Protein AF-A0A246G713-F1 (afdb_monomer_lite)

Sequence (349 aa):
MYMIQHINKIRLIVIIIFSFFLVSCKNNEEIKKEEKNESVNSIHNNETVENKNIIPKGDKYVLDFVYFQSGGETDLAEVNEEEVVQKFKKLNVFMSKDTITIDNVKSFYKIDNMDSKIFFGRKYNYDYNINIYKNVFYVDLTKTCNFVNLDVNNNDLSPFRDYFLEGGDAIYEKKCLYLNYKRYIICFKKQNLTKKSNEKYSELPFDFEKLDRLCQRDSRSKYEELCNEEYPVFSFENNETLKKIFQKKIKNKNLLNYYKIKLSNNLVIYIIICEHEEESYGDQFIASIKDDKIVNLLDDTQDDYFHSKNFMINKDLTINIYENNGIHPKEKIVSVYKINPDGNFSKIK

pLDDT: mean 74.89, std 19.78, range [24.91, 96.06]

Structure (mmCIF, N/CA/C/O backbone):
data_AF-A0A246G713-F1
#
_entry.id   AF-A0A246G713-F1
#
loop_
_atom_site.group_PDB
_atom_site.id
_atom_site.type_symbol
_atom_site.label_atom_id
_atom_site.label_alt_id
_atom_site.label_comp_id
_atom_site.label_asym_id
_atom_site.label_entity_id
_atom_site.label_seq_id
_atom_site.pdbx_PDB_ins_code
_atom_site.Cartn_x
_atom_site.Cartn_y
_atom_site.Cartn_z
_atom_site.occupancy
_atom_site.B_iso_or_equiv
_atom_site.auth_seq_id
_atom_site.auth_comp_id
_atom_site.auth_asym_id
_atom_site.auth_atom_id
_atom_site.pdbx_PDB_model_num
ATOM 1 N N . MET A 1 1 ? 51.891 -25.309 -64.099 1.00 53.03 1 MET A N 1
ATOM 2 C CA . MET A 1 1 ? 50.981 -24.192 -64.455 1.00 53.03 1 MET A CA 1
ATOM 3 C C . MET A 1 1 ? 49.633 -24.208 -63.707 1.00 53.03 1 MET A C 1
ATOM 5 O O . MET A 1 1 ? 48.769 -23.418 -64.048 1.00 53.03 1 MET A O 1
ATOM 9 N N . TYR A 1 2 ? 49.450 -25.037 -62.663 1.00 45.19 2 TYR A N 1
ATOM 10 C CA . TYR A 1 2 ? 48.210 -25.096 -61.860 1.00 45.19 2 TYR A CA 1
ATOM 11 C C . TYR A 1 2 ? 48.279 -24.262 -60.559 1.00 45.19 2 TYR A C 1
ATOM 13 O O . TYR A 1 2 ? 47.274 -23.729 -60.101 1.00 45.19 2 TYR A O 1
ATOM 21 N N . MET A 1 3 ? 49.477 -24.062 -59.993 1.00 45.38 3 MET A N 1
ATOM 22 C CA . MET A 1 3 ? 49.669 -23.292 -58.749 1.00 45.38 3 MET A CA 1
ATOM 23 C C . MET A 1 3 ? 49.507 -21.771 -58.922 1.00 45.38 3 MET A C 1
ATOM 25 O O . MET A 1 3 ? 48.986 -21.099 -58.037 1.00 45.38 3 MET A O 1
ATOM 29 N N . ILE A 1 4 ? 49.896 -21.221 -60.078 1.00 50.38 4 ILE A N 1
ATOM 30 C CA . ILE A 1 4 ? 49.824 -19.771 -60.352 1.00 50.38 4 ILE A CA 1
ATOM 31 C C . ILE A 1 4 ? 48.361 -19.303 -60.486 1.00 50.38 4 ILE A C 1
ATOM 33 O O . ILE A 1 4 ? 48.019 -18.196 -60.073 1.00 50.38 4 ILE A O 1
ATOM 37 N N . GLN A 1 5 ? 47.465 -20.165 -60.979 1.00 50.94 5 GLN A N 1
ATOM 38 C CA . GLN A 1 5 ? 46.041 -19.840 -61.112 1.00 50.94 5 GLN A CA 1
ATOM 39 C C . GLN A 1 5 ? 45.311 -19.778 -59.758 1.00 50.94 5 GLN A C 1
ATOM 41 O O . GLN A 1 5 ? 44.387 -18.979 -59.605 1.00 50.94 5 GLN A O 1
ATOM 46 N N . HIS A 1 6 ? 45.741 -20.553 -58.756 1.00 54.28 6 HIS A N 1
ATOM 47 C CA . HIS A 1 6 ? 45.142 -20.518 -57.416 1.00 54.28 6 HIS A CA 1
ATOM 48 C C . HIS A 1 6 ? 45.546 -19.276 -56.611 1.00 54.28 6 HIS A C 1
ATOM 50 O O . HIS A 1 6 ? 44.700 -18.689 -55.938 1.00 54.28 6 HIS A O 1
ATOM 56 N N . ILE A 1 7 ? 46.792 -18.811 -56.744 1.00 57.56 7 ILE A N 1
ATOM 57 C CA . ILE A 1 7 ? 47.274 -17.594 -56.067 1.00 57.56 7 ILE A CA 1
ATOM 58 C C . ILE A 1 7 ? 46.538 -16.348 -56.589 1.00 57.56 7 ILE A C 1
ATOM 60 O O . ILE A 1 7 ? 46.156 -15.476 -55.805 1.00 57.56 7 ILE A O 1
ATOM 64 N N . ASN A 1 8 ? 46.255 -16.292 -57.894 1.00 55.25 8 ASN A N 1
ATOM 65 C CA . ASN A 1 8 ? 45.505 -15.183 -58.487 1.00 55.25 8 ASN A CA 1
ATOM 66 C C . ASN A 1 8 ? 44.023 -15.182 -58.075 1.00 55.25 8 ASN A C 1
ATOM 68 O O . ASN A 1 8 ? 43.462 -14.111 -57.855 1.00 55.25 8 ASN A O 1
ATOM 72 N N . LYS A 1 9 ? 43.401 -16.357 -57.889 1.00 58.22 9 LYS A N 1
ATOM 73 C CA . LYS A 1 9 ? 42.023 -16.458 -57.371 1.00 58.22 9 LYS A CA 1
ATOM 74 C C . LYS A 1 9 ? 41.913 -16.017 -55.909 1.00 58.22 9 LYS A C 1
ATOM 76 O O . LYS A 1 9 ? 40.967 -15.317 -55.564 1.00 58.22 9 LYS A O 1
ATOM 81 N N . ILE A 1 10 ? 42.892 -16.362 -55.070 1.00 65.44 10 ILE A N 1
ATOM 82 C CA . ILE A 1 10 ? 42.917 -15.947 -53.657 1.00 65.44 10 ILE A CA 1
ATOM 83 C C . ILE A 1 10 ? 43.117 -14.430 -53.541 1.00 65.44 10 ILE A C 1
ATOM 85 O O . ILE A 1 10 ? 42.402 -13.780 -52.783 1.00 65.44 10 ILE A O 1
ATOM 89 N N . ARG A 1 11 ? 44.006 -13.832 -54.350 1.00 61.88 11 ARG A N 1
ATOM 90 C CA . ARG A 1 11 ? 44.170 -12.367 -54.400 1.00 61.88 11 ARG A CA 1
ATOM 91 C C . ARG A 1 11 ? 42.894 -11.643 -54.836 1.00 61.88 11 ARG A C 1
ATOM 93 O O . ARG A 1 11 ? 42.570 -10.611 -54.260 1.00 61.88 11 ARG A O 1
ATOM 100 N N . LEU A 1 12 ? 42.150 -12.195 -55.798 1.00 65.06 12 LEU A N 1
ATOM 101 C CA . LEU A 1 12 ? 40.889 -11.608 -56.258 1.00 65.06 12 LEU A CA 1
ATOM 102 C C . LEU A 1 12 ? 39.808 -11.628 -55.161 1.00 65.06 12 LEU A C 1
ATOM 104 O O . LEU A 1 12 ? 39.115 -10.636 -54.965 1.00 65.06 12 LEU A O 1
ATOM 108 N N . ILE A 1 13 ? 39.704 -12.728 -54.406 1.00 72.00 13 ILE A N 1
ATOM 109 C CA . ILE A 1 13 ? 38.744 -12.865 -53.297 1.00 72.00 13 ILE A CA 1
ATOM 110 C C . ILE A 1 13 ? 39.076 -11.893 -52.157 1.00 72.00 13 ILE A C 1
ATOM 112 O O . ILE A 1 13 ? 38.176 -11.248 -51.624 1.00 72.00 13 ILE A O 1
ATOM 116 N N . VAL A 1 14 ? 40.361 -11.725 -51.825 1.00 69.38 14 VAL A N 1
ATOM 117 C CA . VAL A 1 14 ? 40.803 -10.762 -50.801 1.00 69.38 14 VAL A CA 1
ATOM 118 C C . VAL A 1 14 ? 40.455 -9.326 -51.208 1.00 69.38 14 VAL A C 1
ATOM 120 O O . VAL A 1 14 ? 39.962 -8.572 -50.376 1.00 69.38 14 VAL A O 1
ATOM 123 N N . ILE A 1 15 ? 40.627 -8.956 -52.484 1.00 70.19 15 ILE A N 1
ATOM 124 C CA . ILE A 1 15 ? 40.263 -7.620 -52.992 1.00 70.19 15 ILE A CA 1
ATOM 125 C C . ILE A 1 15 ? 38.746 -7.387 -52.927 1.00 70.19 15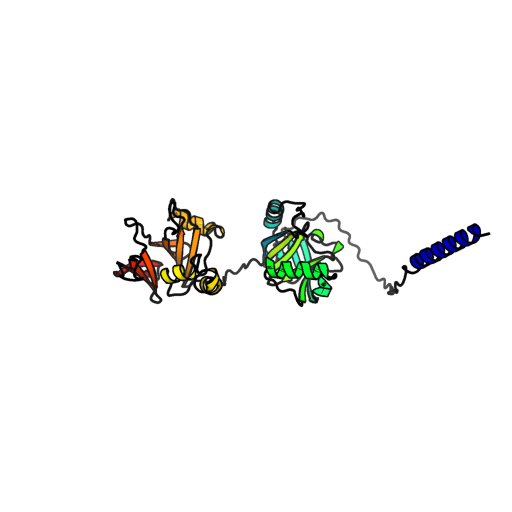 ILE A C 1
ATOM 127 O O . ILE A 1 15 ? 38.321 -6.300 -52.535 1.00 70.19 15 ILE A O 1
ATOM 131 N N . ILE A 1 16 ? 37.927 -8.394 -53.255 1.00 67.69 16 ILE A N 1
ATOM 132 C CA . ILE A 1 16 ? 36.457 -8.298 -53.192 1.00 67.69 16 ILE A CA 1
ATOM 133 C C . ILE A 1 16 ? 35.981 -8.132 -51.740 1.00 67.69 16 ILE A C 1
ATOM 135 O O . ILE A 1 16 ? 35.149 -7.276 -51.456 1.00 67.69 16 ILE A O 1
ATOM 139 N N . ILE A 1 17 ? 36.550 -8.885 -50.794 1.00 67.31 17 ILE A N 1
ATOM 140 C CA . ILE A 1 17 ? 36.202 -8.758 -49.369 1.00 67.31 17 ILE A CA 1
ATOM 141 C C . ILE A 1 17 ? 36.631 -7.385 -48.824 1.00 67.31 17 ILE A C 1
ATOM 143 O O . ILE A 1 17 ? 35.869 -6.748 -48.098 1.00 67.31 17 ILE A O 1
ATOM 147 N N . PHE A 1 18 ? 37.804 -6.878 -49.222 1.00 62.06 18 PHE A N 1
ATOM 148 C CA . PHE A 1 18 ? 38.285 -5.560 -48.790 1.00 62.06 18 PHE A CA 1
ATOM 149 C C . PHE A 1 18 ? 37.462 -4.400 -49.373 1.00 62.06 18 PHE A C 1
ATOM 151 O O . PHE A 1 18 ? 37.301 -3.369 -48.723 1.00 62.06 18 PHE A O 1
ATOM 158 N N . SER A 1 19 ? 36.890 -4.568 -50.570 1.00 59.06 19 SER A N 1
ATOM 159 C CA . SER A 1 19 ? 36.014 -3.558 -51.179 1.00 59.06 19 SER A CA 1
ATOM 160 C C . SER A 1 19 ? 34.618 -3.520 -50.546 1.00 59.06 19 SER A C 1
ATOM 162 O O . SER A 1 19 ? 34.049 -2.437 -50.448 1.00 59.06 19 SER A O 1
ATOM 164 N N . PHE A 1 20 ? 34.111 -4.628 -49.988 1.00 53.69 20 PHE A N 1
ATOM 165 C CA . PHE A 1 20 ? 32.890 -4.606 -49.165 1.00 53.69 20 PHE A CA 1
ATOM 166 C C . PHE A 1 20 ? 33.077 -3.889 -47.817 1.00 53.69 20 PHE A C 1
ATOM 168 O O . PHE A 1 20 ? 32.140 -3.258 -47.331 1.00 53.69 20 PHE A O 1
ATOM 175 N N . PHE A 1 21 ? 34.287 -3.897 -47.244 1.00 50.69 21 PHE A N 1
ATOM 176 C CA . PHE A 1 21 ? 34.591 -3.145 -46.017 1.00 50.69 21 PHE A CA 1
ATOM 177 C C . PHE A 1 21 ? 34.715 -1.625 -46.232 1.00 50.69 21 PHE A C 1
ATOM 179 O O . PHE A 1 21 ? 34.544 -0.863 -45.283 1.00 50.69 21 PHE A O 1
ATOM 186 N N . LEU A 1 22 ? 34.951 -1.166 -47.466 1.00 47.72 22 LEU A N 1
ATOM 187 C CA . LEU A 1 22 ? 35.072 0.262 -47.797 1.00 47.72 22 LEU A CA 1
ATOM 188 C C . LEU A 1 22 ? 33.751 0.923 -48.232 1.00 47.72 22 LEU A C 1
ATOM 190 O O . LEU A 1 22 ? 33.710 2.141 -48.381 1.00 47.72 22 LEU A O 1
ATOM 194 N N . VAL A 1 23 ? 32.664 0.1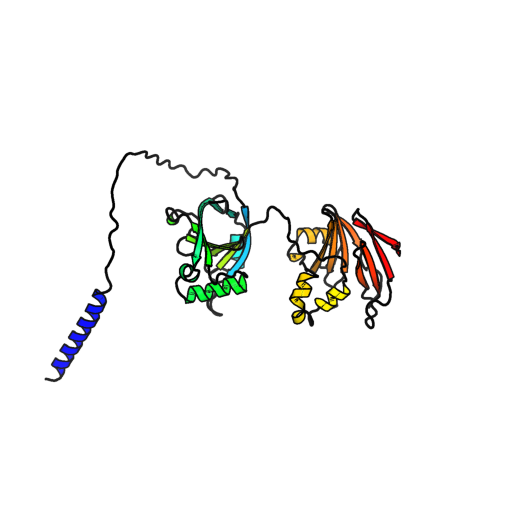59 -48.388 1.00 45.34 23 VAL A N 1
ATOM 195 C CA . VAL A 1 23 ? 31.331 0.694 -48.743 1.00 45.34 23 VAL A CA 1
ATOM 196 C C . VAL A 1 23 ? 30.476 1.027 -47.506 1.00 45.34 23 VAL A C 1
ATOM 198 O O . VAL A 1 23 ? 29.428 1.650 -47.626 1.00 45.34 23 VAL A O 1
ATOM 201 N N . SER A 1 24 ? 30.938 0.723 -46.288 1.00 44.25 24 SER A N 1
ATOM 202 C CA . SER A 1 24 ? 30.183 0.996 -45.052 1.00 44.25 24 SER A CA 1
ATOM 203 C C . SER A 1 24 ? 30.633 2.258 -44.299 1.00 44.25 24 SER A C 1
ATOM 205 O O . SER A 1 24 ? 30.671 2.253 -43.071 1.00 44.25 24 SER A O 1
ATOM 207 N N . CYS A 1 25 ? 30.956 3.343 -45.012 1.00 39.03 25 CYS A N 1
ATOM 208 C CA . CYS A 1 25 ? 31.213 4.663 -44.420 1.00 39.03 25 CYS A CA 1
ATOM 209 C C . CYS A 1 25 ? 30.809 5.806 -45.372 1.00 39.03 25 CYS A C 1
ATOM 211 O O . CYS A 1 25 ? 31.606 6.197 -46.221 1.00 39.03 25 CYS A O 1
ATOM 213 N N . LYS A 1 26 ? 29.603 6.356 -45.150 1.00 31.44 26 LYS A N 1
ATOM 214 C CA . LYS A 1 26 ? 29.129 7.754 -45.337 1.00 31.44 26 LYS A CA 1
ATOM 215 C C . LYS A 1 26 ? 27.786 7.851 -46.070 1.00 31.44 26 LYS A C 1
ATOM 217 O O . LYS A 1 26 ? 27.704 7.620 -47.267 1.00 31.44 26 LYS A O 1
ATOM 222 N N . ASN A 1 27 ? 26.785 8.343 -45.342 1.00 29.88 27 ASN A N 1
ATOM 223 C CA . ASN A 1 27 ? 26.169 9.628 -45.674 1.00 29.88 27 ASN A CA 1
ATOM 224 C C . ASN A 1 27 ? 25.699 10.315 -44.381 1.00 29.88 27 ASN A C 1
ATOM 226 O O . ASN A 1 27 ? 24.662 9.982 -43.820 1.00 29.88 27 ASN A O 1
ATOM 230 N N . ASN A 1 28 ? 26.533 11.248 -43.909 1.00 31.28 28 ASN A N 1
ATOM 231 C CA . ASN A 1 28 ? 26.112 12.395 -43.112 1.00 31.28 28 ASN A CA 1
ATOM 232 C C . ASN A 1 28 ? 25.629 13.440 -44.119 1.00 31.28 28 ASN A C 1
ATOM 234 O O . ASN A 1 28 ? 26.432 13.864 -44.951 1.00 31.28 28 ASN A O 1
ATOM 238 N N . GLU A 1 29 ? 24.372 13.861 -44.030 1.00 32.06 29 GLU A N 1
ATOM 239 C CA . GLU A 1 29 ? 23.947 15.129 -44.620 1.00 32.06 29 GLU A CA 1
ATOM 240 C C . GLU A 1 29 ? 24.019 16.240 -43.573 1.00 32.06 29 GLU A C 1
ATOM 242 O O . GLU A 1 29 ? 23.651 16.086 -42.408 1.00 32.06 29 GLU A O 1
ATOM 247 N N . GLU A 1 30 ? 24.589 17.344 -44.036 1.00 29.53 30 GLU A N 1
ATOM 248 C CA . GLU A 1 30 ? 24.917 18.571 -43.335 1.00 29.53 30 GLU A CA 1
ATOM 249 C C . GLU A 1 30 ? 23.652 19.353 -42.954 1.00 29.53 30 GLU A C 1
ATOM 251 O O . GLU A 1 30 ? 22.837 19.690 -43.813 1.00 29.53 30 GLU A O 1
ATOM 256 N N . ILE A 1 31 ? 23.531 19.750 -41.684 1.00 32.69 31 ILE A N 1
ATOM 257 C CA . ILE A 1 31 ? 22.657 20.862 -41.294 1.00 32.69 31 ILE A CA 1
ATOM 258 C C . ILE A 1 31 ? 23.538 22.086 -41.058 1.00 32.69 31 ILE A C 1
ATOM 260 O O . ILE A 1 31 ? 24.438 22.099 -40.216 1.00 32.69 31 ILE A O 1
ATOM 264 N N . LYS A 1 32 ? 23.271 23.103 -41.878 1.00 28.27 32 LYS A N 1
ATOM 265 C CA . LYS A 1 32 ? 23.926 24.408 -41.935 1.00 28.27 32 LYS A CA 1
ATOM 266 C C . LYS A 1 32 ? 23.960 25.089 -40.563 1.00 28.27 32 LYS A C 1
ATOM 268 O O . LYS A 1 32 ? 22.923 25.298 -39.940 1.00 28.27 32 LYS A O 1
ATOM 273 N N . LYS A 1 33 ? 25.159 25.513 -40.154 1.00 27.73 33 LYS A N 1
ATOM 274 C CA . LYS A 1 33 ? 25.360 26.583 -39.172 1.00 27.73 33 LYS A CA 1
ATOM 275 C C . LYS A 1 33 ? 25.094 27.921 -39.862 1.00 27.73 33 LYS A C 1
ATOM 277 O O . LYS A 1 33 ? 25.852 28.302 -40.748 1.00 27.73 33 LYS A O 1
ATOM 282 N N . GLU A 1 34 ? 24.058 28.632 -39.437 1.00 26.39 34 GLU A N 1
ATOM 283 C CA . GLU A 1 34 ? 24.026 30.090 -39.551 1.00 26.39 34 GLU A CA 1
ATOM 284 C C . GLU A 1 34 ? 24.465 30.676 -38.209 1.00 26.39 34 GLU A C 1
ATOM 286 O O . GLU A 1 34 ? 23.761 30.601 -37.202 1.00 26.39 34 GLU A O 1
ATOM 291 N N . GLU A 1 35 ? 25.675 31.231 -38.204 1.00 26.48 35 GLU A N 1
ATOM 292 C CA . GLU A 1 35 ? 26.124 32.178 -37.197 1.00 26.48 35 GLU A CA 1
ATOM 293 C C . GLU A 1 35 ? 25.308 33.469 -37.333 1.00 26.48 35 GLU A C 1
ATOM 295 O O . GLU A 1 35 ? 25.393 34.174 -38.338 1.00 26.48 35 GLU A O 1
ATOM 300 N N . LYS A 1 36 ? 24.575 33.830 -36.280 1.00 25.28 36 LYS A N 1
ATOM 301 C CA . LYS A 1 36 ? 24.356 35.235 -35.939 1.00 25.28 36 LYS A CA 1
ATOM 302 C C . LYS A 1 36 ? 24.928 35.488 -34.555 1.00 25.28 36 LYS A C 1
ATOM 304 O O . LYS A 1 36 ? 24.309 35.199 -33.537 1.00 25.28 36 LYS A O 1
ATOM 309 N N . ASN A 1 37 ? 26.144 36.023 -34.565 1.00 24.94 37 ASN A N 1
ATOM 310 C CA . ASN A 1 37 ? 26.686 36.805 -33.471 1.00 24.94 37 ASN A CA 1
ATOM 311 C C . ASN A 1 37 ? 25.774 38.010 -33.228 1.00 24.94 37 ASN A C 1
ATOM 313 O O . ASN A 1 37 ? 25.584 38.803 -34.144 1.00 24.94 37 ASN A O 1
ATOM 317 N N . GLU A 1 38 ? 25.306 38.184 -31.995 1.00 26.44 38 GLU A N 1
ATOM 318 C CA . GLU A 1 38 ? 25.300 39.503 -31.365 1.00 26.44 38 GLU A CA 1
ATOM 319 C C . GLU A 1 38 ? 25.308 39.385 -29.829 1.00 26.44 38 GLU A C 1
ATOM 321 O O . GLU A 1 38 ? 24.375 38.910 -29.189 1.00 26.44 38 GLU A O 1
ATOM 326 N N . SER A 1 39 ? 26.457 39.811 -29.296 1.00 24.91 39 SER A N 1
ATOM 327 C CA . SER A 1 39 ? 26.752 40.385 -27.978 1.00 24.91 39 SER A CA 1
ATOM 328 C C . SER A 1 39 ? 26.401 39.625 -26.689 1.00 24.91 39 SER A C 1
ATOM 330 O O . SER A 1 39 ? 25.306 39.719 -26.146 1.00 24.91 39 SER A O 1
ATOM 332 N N . VAL A 1 40 ? 27.446 38.994 -26.137 1.00 27.92 40 VAL A N 1
ATOM 333 C CA . VAL A 1 40 ? 28.053 39.298 -24.823 1.00 27.92 40 VAL A CA 1
ATOM 334 C C . VAL A 1 40 ? 27.087 39.721 -23.706 1.00 27.92 40 VAL A C 1
ATOM 336 O O . VAL A 1 40 ? 26.715 40.882 -23.589 1.00 27.92 40 VAL A O 1
ATOM 339 N N . ASN A 1 41 ? 26.864 38.802 -22.767 1.00 25.38 41 ASN A N 1
ATOM 340 C CA . ASN A 1 41 ? 27.167 39.086 -21.366 1.00 25.38 41 ASN A CA 1
ATOM 341 C C . ASN A 1 41 ? 27.665 37.812 -20.683 1.00 25.38 41 ASN A C 1
ATOM 343 O O . ASN A 1 41 ? 26.910 36.957 -20.226 1.00 25.38 41 ASN A O 1
ATOM 347 N N . SER A 1 42 ? 28.988 37.698 -20.656 1.00 34.50 42 SER A N 1
ATOM 348 C CA . SER A 1 42 ? 29.733 36.794 -19.799 1.00 34.50 42 SER A CA 1
ATOM 349 C C . SER A 1 42 ? 29.578 37.228 -18.343 1.00 34.50 42 SER A C 1
ATOM 351 O O . SER A 1 42 ? 30.113 38.266 -17.959 1.00 34.50 42 SER A O 1
ATOM 353 N N . ILE A 1 43 ? 28.931 36.411 -17.517 1.00 26.19 43 ILE A N 1
ATOM 354 C CA . ILE A 1 43 ? 29.248 36.357 -16.088 1.00 26.19 43 ILE A CA 1
ATOM 355 C C . ILE A 1 43 ? 29.422 34.888 -15.732 1.00 26.19 43 ILE A C 1
ATOM 357 O O . ILE A 1 43 ? 28.478 34.149 -15.465 1.00 26.19 43 ILE A O 1
ATOM 361 N N . HIS A 1 44 ? 30.680 34.472 -15.793 1.00 32.62 44 HIS A N 1
ATOM 362 C CA . HIS A 1 44 ? 31.171 33.280 -15.137 1.00 32.62 44 HIS A CA 1
ATOM 363 C C . HIS A 1 44 ? 31.350 33.651 -13.662 1.00 32.62 44 HIS A C 1
ATOM 365 O O . HIS A 1 44 ? 32.377 34.207 -13.285 1.00 32.62 44 HIS A O 1
ATOM 371 N N . ASN A 1 45 ? 30.336 33.388 -12.839 1.00 26.39 45 ASN A N 1
ATOM 372 C CA . ASN A 1 45 ? 30.536 33.336 -11.398 1.00 26.39 45 ASN A CA 1
ATOM 373 C C . ASN A 1 45 ? 30.698 31.871 -11.006 1.00 26.39 45 ASN A C 1
ATOM 375 O O . ASN A 1 45 ? 29.734 31.112 -10.925 1.00 26.39 45 ASN A O 1
ATOM 379 N N . ASN A 1 46 ? 31.957 31.504 -10.774 1.00 35.50 46 ASN A N 1
ATOM 380 C CA . ASN A 1 46 ? 32.325 30.431 -9.865 1.00 35.50 46 ASN A CA 1
ATOM 381 C C . ASN A 1 46 ? 31.782 30.785 -8.476 1.00 35.50 46 ASN A C 1
ATOM 383 O O . ASN A 1 46 ? 32.486 31.368 -7.656 1.00 35.50 46 ASN A O 1
ATOM 387 N N . GLU A 1 47 ? 30.526 30.449 -8.216 1.00 29.31 47 GLU A N 1
ATOM 388 C CA . GLU A 1 47 ? 30.026 30.318 -6.857 1.00 29.31 47 GLU A CA 1
ATOM 389 C C . GLU A 1 47 ? 30.015 28.828 -6.537 1.00 29.31 47 GLU A C 1
ATOM 391 O O . GLU A 1 47 ? 29.201 28.053 -7.040 1.00 29.31 47 GLU A O 1
ATOM 396 N N . THR A 1 48 ? 30.983 28.427 -5.709 1.00 33.47 48 THR A N 1
ATOM 397 C CA . THR A 1 48 ? 30.839 27.318 -4.764 1.00 33.47 48 THR A CA 1
ATOM 398 C C . THR A 1 48 ? 29.379 27.209 -4.364 1.00 33.47 48 THR A C 1
ATOM 400 O O . THR A 1 48 ? 28.844 28.164 -3.806 1.00 33.47 48 THR A O 1
ATOM 403 N N . VAL A 1 49 ? 28.756 26.077 -4.702 1.00 35.16 49 VAL A N 1
ATOM 404 C CA . VAL A 1 49 ? 27.346 25.780 -4.443 1.00 35.16 49 VAL A CA 1
ATOM 405 C C . VAL A 1 49 ? 27.067 26.037 -2.966 1.00 35.16 49 VAL A C 1
ATOM 407 O O . VAL A 1 49 ? 27.334 25.198 -2.106 1.00 35.16 49 VAL A O 1
ATOM 410 N N . GLU A 1 50 ? 26.561 27.229 -2.659 1.00 31.61 50 GLU A N 1
ATOM 411 C CA . GLU A 1 50 ? 25.952 27.498 -1.376 1.00 31.61 50 GLU A CA 1
ATOM 412 C C . GLU A 1 50 ? 24.786 26.525 -1.262 1.00 31.61 50 GLU A C 1
ATOM 414 O O . GLU A 1 50 ? 23.868 26.531 -2.089 1.00 31.61 50 GLU A O 1
ATOM 419 N N . ASN A 1 51 ? 24.831 25.697 -0.220 1.00 36.72 51 ASN A N 1
ATOM 420 C CA . ASN A 1 51 ? 23.701 24.933 0.289 1.00 36.72 51 ASN A CA 1
ATOM 421 C C . ASN A 1 51 ? 22.608 25.916 0.744 1.00 36.72 51 ASN A C 1
ATOM 423 O O . ASN A 1 51 ? 22.356 26.120 1.931 1.00 36.72 51 ASN A O 1
ATOM 427 N N . LYS A 1 52 ? 21.948 26.568 -0.212 1.00 35.91 52 LYS A N 1
ATOM 428 C CA . LYS A 1 52 ? 20.653 27.188 0.013 1.00 35.91 52 LYS A CA 1
ATOM 429 C C . LYS A 1 52 ? 19.719 26.029 0.315 1.00 35.91 52 LYS A C 1
ATOM 431 O O . LYS A 1 52 ? 19.611 25.103 -0.482 1.00 35.91 52 LYS A O 1
ATOM 436 N N . ASN A 1 53 ? 19.084 26.061 1.483 1.00 40.50 53 ASN A N 1
ATOM 437 C CA . ASN A 1 53 ? 18.013 25.141 1.851 1.00 40.50 53 ASN A CA 1
ATOM 438 C C . ASN A 1 53 ? 16.885 25.267 0.814 1.00 40.50 53 ASN A C 1
ATOM 440 O O . ASN A 1 53 ? 15.964 26.071 0.968 1.00 40.50 53 ASN A O 1
ATOM 444 N N . ILE A 1 54 ? 16.985 24.516 -0.282 1.00 55.28 54 ILE A N 1
ATOM 445 C CA . ILE A 1 54 ? 15.942 24.422 -1.292 1.00 55.28 54 ILE A CA 1
ATOM 446 C C . ILE A 1 54 ? 14.830 23.622 -0.631 1.00 55.28 54 ILE A C 1
ATOM 448 O O . ILE A 1 54 ? 14.934 22.410 -0.486 1.00 55.28 54 ILE A O 1
ATOM 452 N N . ILE A 1 55 ? 13.768 24.306 -0.206 1.00 58.56 55 ILE A N 1
ATOM 453 C CA . ILE A 1 55 ? 12.521 23.640 0.167 1.00 58.56 55 ILE A CA 1
ATOM 454 C C . ILE A 1 55 ? 12.027 22.934 -1.104 1.00 58.56 55 ILE A C 1
ATOM 456 O O . ILE A 1 55 ? 11.693 23.630 -2.073 1.00 58.56 55 ILE A O 1
ATOM 460 N N . PRO A 1 56 ? 11.998 21.589 -1.150 1.00 62.84 56 PRO A N 1
ATOM 461 C CA . PRO A 1 56 ? 11.603 20.876 -2.354 1.00 62.84 56 PRO A CA 1
ATOM 462 C C . PRO A 1 56 ? 10.156 21.234 -2.700 1.00 62.84 56 PRO A C 1
ATOM 464 O O . PRO A 1 56 ? 9.254 21.095 -1.872 1.00 62.84 56 PRO A O 1
ATOM 467 N N . LYS A 1 57 ? 9.928 21.735 -3.917 1.00 68.69 57 LYS A N 1
ATOM 468 C CA . LYS A 1 57 ? 8.582 21.998 -4.439 1.00 68.69 57 LYS A CA 1
ATOM 469 C C . LYS A 1 57 ? 8.137 20.815 -5.288 1.00 68.69 57 LYS A C 1
ATOM 471 O O . LYS A 1 57 ? 8.874 20.387 -6.171 1.00 68.69 57 LYS A O 1
ATOM 476 N N . GLY A 1 58 ? 6.912 20.351 -5.069 1.00 82.88 58 GLY A N 1
ATOM 477 C CA . GLY A 1 58 ? 6.301 19.285 -5.857 1.00 82.88 58 GLY A CA 1
ATOM 478 C C . GLY A 1 58 ? 5.765 18.146 -5.003 1.00 82.88 58 GLY A C 1
ATOM 479 O O . GLY A 1 58 ? 5.769 18.198 -3.774 1.00 82.88 58 GLY A O 1
ATOM 480 N N . ASP A 1 59 ? 5.283 17.117 -5.682 1.00 89.81 59 ASP A N 1
ATOM 481 C CA . ASP A 1 59 ? 4.832 15.893 -5.048 1.00 89.81 59 ASP A CA 1
ATOM 482 C C . ASP A 1 59 ? 6.036 15.077 -4.589 1.00 89.81 59 ASP A C 1
ATOM 484 O O . ASP A 1 59 ? 6.971 14.860 -5.360 1.00 89.81 59 ASP A O 1
ATOM 488 N N . LYS A 1 60 ? 6.005 14.606 -3.342 1.00 91.50 60 LYS A N 1
ATOM 489 C CA . LYS A 1 60 ? 7.019 13.685 -2.832 1.00 91.50 60 LYS A CA 1
ATOM 490 C C . LYS A 1 60 ? 6.809 12.302 -3.437 1.00 91.50 60 LYS A C 1
ATOM 492 O O . LYS A 1 60 ? 5.671 11.890 -3.624 1.00 91.50 60 LYS A O 1
ATOM 497 N N . TYR A 1 61 ? 7.885 11.578 -3.701 1.00 92.88 61 TYR A N 1
ATOM 498 C CA . TYR A 1 61 ? 7.881 10.188 -4.133 1.00 92.88 61 TYR A CA 1
ATOM 499 C C . TYR A 1 61 ? 8.677 9.353 -3.130 1.00 92.88 61 TYR A C 1
ATOM 501 O O . TYR A 1 61 ? 9.685 9.806 -2.588 1.00 92.88 61 TYR A O 1
ATOM 509 N N . VAL A 1 62 ? 8.203 8.142 -2.851 1.00 91.62 62 VAL A N 1
ATOM 510 C CA . VAL A 1 62 ? 8.849 7.201 -1.929 1.00 91.62 62 VAL A CA 1
ATOM 511 C C . VAL A 1 62 ? 9.165 5.903 -2.650 1.00 91.62 62 VAL A C 1
ATOM 513 O O . VAL A 1 62 ? 8.442 5.517 -3.568 1.00 91.62 62 VAL A O 1
ATOM 516 N N . LEU A 1 63 ? 10.246 5.247 -2.233 1.00 89.25 63 LEU A N 1
ATOM 517 C CA . LEU A 1 63 ? 10.600 3.924 -2.733 1.00 89.25 63 LEU A CA 1
ATOM 518 C C . LEU A 1 63 ? 9.439 2.952 -2.474 1.00 89.25 63 LEU A C 1
ATOM 520 O O . LEU A 1 63 ? 8.978 2.837 -1.338 1.00 89.25 63 LEU A O 1
ATOM 524 N N . ASP A 1 64 ? 8.983 2.285 -3.530 1.00 84.69 64 ASP A N 1
ATOM 525 C CA . ASP A 1 64 ? 7.875 1.323 -3.511 1.00 84.69 64 ASP A CA 1
ATOM 526 C C . ASP A 1 64 ? 8.393 -0.095 -3.760 1.00 84.69 64 ASP A C 1
ATOM 528 O O . ASP A 1 64 ? 8.087 -1.009 -3.002 1.00 84.69 64 ASP A O 1
ATOM 532 N N . PHE A 1 65 ? 9.228 -0.271 -4.790 1.00 80.12 65 PHE A N 1
ATOM 533 C CA . PHE A 1 65 ? 9.717 -1.588 -5.196 1.00 80.12 65 PHE A CA 1
ATOM 534 C C . PHE A 1 65 ? 11.083 -1.509 -5.883 1.00 80.12 65 PHE A C 1
ATOM 536 O O . PHE A 1 65 ? 11.405 -0.508 -6.526 1.00 80.12 65 PHE A O 1
ATOM 543 N N . VAL A 1 66 ? 11.868 -2.578 -5.776 1.00 84.81 66 VAL A N 1
ATOM 544 C CA . VAL A 1 66 ? 13.148 -2.766 -6.470 1.00 84.81 66 VAL A CA 1
ATOM 545 C C . VAL A 1 66 ? 13.091 -4.117 -7.175 1.00 84.81 66 VAL A C 1
ATOM 547 O O . VAL A 1 66 ? 12.681 -5.099 -6.571 1.00 84.81 66 VAL A O 1
ATOM 550 N N . TYR A 1 67 ? 13.472 -4.168 -8.451 1.00 86.62 67 TYR A N 1
ATOM 551 C CA . TYR A 1 67 ? 13.479 -5.409 -9.227 1.00 86.62 67 TYR A CA 1
ATOM 552 C C . TYR A 1 67 ? 14.802 -5.596 -9.956 1.00 86.62 67 TYR A C 1
ATOM 554 O O . TYR A 1 67 ? 15.194 -4.727 -10.735 1.00 86.62 67 TYR A O 1
ATOM 562 N N . PHE A 1 68 ? 15.460 -6.735 -9.749 1.00 87.06 68 PHE A N 1
ATOM 563 C CA . PHE A 1 68 ? 16.657 -7.104 -10.496 1.00 87.06 68 PHE A CA 1
ATOM 564 C C . PHE A 1 68 ? 16.302 -7.653 -11.886 1.00 87.06 68 PHE A C 1
ATOM 566 O O . PHE A 1 68 ? 15.626 -8.674 -12.017 1.00 87.06 68 PHE A O 1
ATOM 573 N N . GLN A 1 69 ? 16.799 -7.000 -12.936 1.00 84.38 69 GLN A N 1
ATOM 574 C CA . GLN A 1 69 ? 16.664 -7.442 -14.322 1.00 84.38 69 GLN A CA 1
ATOM 575 C C . GLN A 1 69 ? 17.635 -8.593 -14.613 1.00 84.38 69 GLN A C 1
ATOM 577 O O . GLN A 1 69 ? 18.732 -8.397 -15.149 1.00 84.38 69 GLN A O 1
ATOM 582 N N . SER A 1 70 ? 17.213 -9.809 -14.269 1.00 80.38 70 SER A N 1
ATOM 583 C CA . SER A 1 70 ? 17.919 -11.039 -14.624 1.00 80.38 70 SER A CA 1
ATOM 584 C C . SER A 1 70 ? 17.610 -11.473 -16.065 1.00 80.38 70 SER A C 1
ATOM 586 O O . SER A 1 70 ? 16.453 -11.469 -16.494 1.00 80.38 70 SER A O 1
ATOM 588 N N . GLY A 1 71 ? 18.645 -11.847 -16.818 1.00 70.94 71 GLY A N 1
ATOM 589 C CA . GLY A 1 71 ? 18.551 -12.499 -18.124 1.00 70.94 71 GLY A CA 1
ATOM 590 C C . GLY A 1 71 ? 18.499 -14.031 -18.042 1.00 70.94 71 GLY A C 1
ATOM 591 O O . GLY A 1 71 ? 18.411 -14.681 -19.082 1.00 70.94 71 GLY A O 1
ATOM 592 N N . GLY A 1 72 ? 18.544 -14.615 -16.836 1.00 69.44 72 GLY A N 1
ATOM 593 C CA . GLY A 1 72 ? 18.488 -16.061 -16.601 1.00 69.44 72 GLY A CA 1
ATOM 594 C C . GLY A 1 72 ? 18.930 -16.475 -15.190 1.00 69.44 72 GLY A C 1
ATOM 595 O O . GLY A 1 72 ? 19.447 -15.678 -14.418 1.00 69.44 72 GLY A O 1
ATOM 596 N N . GLU A 1 73 ? 18.765 -17.749 -14.838 1.00 61.97 73 GLU A N 1
ATOM 597 C CA . GLU A 1 73 ? 19.047 -18.261 -13.480 1.00 61.97 73 GLU A CA 1
ATOM 598 C C . GLU A 1 73 ? 20.505 -18.076 -13.021 1.00 61.97 73 GLU A C 1
ATOM 600 O O . GLU A 1 73 ? 20.786 -18.060 -11.826 1.00 61.97 73 GLU A O 1
ATOM 605 N N . THR A 1 74 ? 21.436 -17.914 -13.963 1.00 75.19 74 THR A N 1
ATOM 606 C CA . THR A 1 74 ? 22.867 -17.722 -13.689 1.00 75.19 74 THR A CA 1
ATOM 607 C C . THR A 1 74 ? 23.288 -16.256 -13.617 1.00 75.19 74 THR A C 1
ATOM 609 O O . THR A 1 74 ? 24.462 -15.976 -13.381 1.00 75.19 74 THR A O 1
ATOM 612 N N . ASP A 1 75 ? 22.376 -15.317 -13.874 1.00 78.50 75 ASP A N 1
ATOM 613 C CA . ASP A 1 75 ? 22.674 -13.891 -13.788 1.00 78.50 75 ASP A CA 1
ATOM 614 C C . ASP A 1 75 ? 22.698 -13.456 -12.322 1.00 78.50 75 ASP A C 1
ATOM 616 O O . ASP A 1 75 ? 21.686 -13.498 -11.622 1.00 78.50 75 ASP A O 1
ATOM 620 N N . LEU A 1 76 ? 23.868 -13.017 -11.867 1.00 80.31 76 LEU A N 1
ATOM 621 C CA . LEU A 1 76 ? 24.074 -12.534 -10.508 1.00 80.31 76 LEU A CA 1
ATOM 622 C C . LEU A 1 76 ? 24.118 -11.010 -10.499 1.00 80.31 76 LEU A C 1
ATOM 624 O O . LEU A 1 76 ? 24.730 -10.379 -11.364 1.00 80.31 76 LEU A O 1
ATOM 628 N N . ALA A 1 77 ? 23.471 -10.414 -9.502 1.00 85.19 77 ALA A N 1
ATOM 629 C CA . ALA A 1 77 ? 23.517 -8.977 -9.312 1.00 85.19 77 ALA A CA 1
ATOM 630 C C . ALA A 1 77 ? 24.909 -8.543 -8.835 1.00 85.19 77 ALA A C 1
ATOM 632 O O . ALA A 1 77 ? 25.454 -9.099 -7.885 1.00 85.19 77 ALA A O 1
ATOM 633 N N . GLU A 1 78 ? 25.463 -7.504 -9.463 1.00 85.88 78 GLU A N 1
ATOM 634 C CA . GLU A 1 78 ? 26.732 -6.895 -9.031 1.00 85.88 78 GLU A CA 1
ATOM 635 C C . GLU A 1 78 ? 26.637 -6.273 -7.632 1.00 85.88 78 GLU A C 1
ATOM 637 O O . GLU A 1 78 ? 27.638 -6.120 -6.938 1.00 85.88 78 GLU A O 1
ATOM 642 N N . VAL A 1 79 ? 25.428 -5.865 -7.243 1.00 87.19 79 VAL A N 1
ATOM 643 C CA . VAL A 1 79 ? 25.111 -5.250 -5.955 1.00 87.19 79 VAL A CA 1
ATOM 644 C C . VAL A 1 79 ? 23.912 -5.980 -5.371 1.00 87.19 79 VAL A C 1
ATOM 646 O O . VAL A 1 79 ? 22.947 -6.240 -6.089 1.00 87.19 79 VAL A O 1
ATOM 649 N N . ASN A 1 80 ? 23.968 -6.296 -4.078 1.00 87.94 80 ASN A N 1
ATOM 650 C CA . ASN A 1 80 ? 22.867 -6.940 -3.364 1.00 87.94 80 ASN A CA 1
ATOM 651 C C . ASN A 1 80 ? 21.624 -6.028 -3.350 1.00 87.94 80 ASN A C 1
ATOM 653 O O . ASN A 1 80 ? 21.733 -4.821 -3.127 1.00 87.94 80 ASN A O 1
ATOM 657 N N . GLU A 1 81 ? 20.441 -6.609 -3.540 1.00 82.19 81 GLU A N 1
ATOM 658 C CA . GLU A 1 81 ? 19.154 -5.917 -3.477 1.00 82.19 81 GLU A CA 1
ATOM 659 C C . GLU A 1 81 ? 18.980 -5.134 -2.169 1.00 82.19 81 GLU A C 1
ATOM 661 O O . GLU A 1 81 ? 18.546 -3.985 -2.203 1.00 82.19 81 GLU A O 1
ATOM 666 N N . GLU A 1 82 ? 19.391 -5.685 -1.022 1.00 81.25 82 GLU A N 1
ATOM 667 C CA . GLU A 1 82 ? 19.302 -4.977 0.263 1.00 81.25 82 GLU A CA 1
ATOM 668 C C . GLU A 1 82 ? 20.114 -3.676 0.262 1.00 81.25 82 GLU A C 1
ATOM 670 O O . GLU A 1 82 ? 19.657 -2.649 0.767 1.00 81.25 82 GLU A O 1
ATOM 675 N N . GLU A 1 83 ? 21.302 -3.686 -0.345 1.00 88.69 83 GLU A N 1
ATOM 676 C CA . GLU A 1 83 ? 22.143 -2.496 -0.468 1.00 88.69 83 GLU A CA 1
ATOM 677 C C . GLU A 1 83 ? 21.476 -1.451 -1.371 1.00 88.69 83 GLU A C 1
ATOM 679 O O . GLU A 1 83 ? 21.442 -0.261 -1.038 1.00 88.69 83 GLU A O 1
ATOM 684 N N . VAL A 1 84 ? 20.870 -1.897 -2.476 1.00 86.62 84 VAL A N 1
ATOM 685 C CA . VAL A 1 84 ? 20.083 -1.041 -3.372 1.00 86.62 84 VAL A CA 1
ATOM 686 C C . VAL A 1 84 ? 18.901 -0.430 -2.616 1.00 86.62 84 VAL A C 1
ATOM 688 O O . VAL A 1 84 ? 18.738 0.791 -2.613 1.00 86.62 84 VAL A O 1
ATOM 691 N N . VAL A 1 85 ? 18.118 -1.232 -1.896 1.00 82.38 85 VAL A N 1
ATOM 692 C CA . VAL A 1 85 ? 16.989 -0.756 -1.087 1.00 82.38 85 VAL A CA 1
ATOM 693 C C . VAL A 1 85 ? 17.454 0.278 -0.062 1.00 82.38 85 VAL A C 1
ATOM 695 O O . VAL A 1 85 ? 16.866 1.356 0.026 1.00 82.38 85 VAL A O 1
ATOM 698 N N . GLN A 1 86 ? 18.530 0.014 0.685 1.00 84.69 86 GLN A N 1
ATOM 699 C CA . GLN A 1 86 ? 19.046 0.955 1.685 1.00 84.69 86 GLN A CA 1
ATOM 700 C C . GLN A 1 86 ? 19.550 2.263 1.069 1.00 84.69 86 GLN A C 1
ATOM 702 O O . GLN A 1 86 ? 19.378 3.324 1.676 1.00 84.69 86 GLN A O 1
ATOM 707 N N . LYS A 1 87 ? 20.145 2.208 -0.128 1.00 90.31 87 LYS A N 1
ATOM 708 C CA . LYS A 1 87 ? 20.551 3.396 -0.883 1.00 90.31 87 LYS A CA 1
ATOM 709 C C . LYS A 1 87 ? 19.333 4.227 -1.286 1.00 90.31 87 LYS A C 1
ATOM 711 O O . LYS A 1 87 ? 19.257 5.403 -0.942 1.00 90.31 87 LYS A O 1
ATOM 716 N N . PHE A 1 88 ? 18.367 3.624 -1.977 1.00 91.44 88 PHE A N 1
ATOM 717 C CA . PHE A 1 88 ? 17.248 4.358 -2.577 1.00 91.44 88 PHE A CA 1
ATOM 718 C C . PHE A 1 88 ? 16.167 4.770 -1.570 1.00 91.44 88 PHE A C 1
ATOM 720 O O . PHE A 1 88 ? 15.519 5.796 -1.758 1.00 91.44 88 PHE A O 1
ATOM 727 N N . LYS A 1 89 ? 16.011 4.048 -0.453 1.00 88.00 89 LYS A N 1
ATOM 728 C CA . LYS A 1 89 ? 15.062 4.394 0.620 1.00 88.00 89 LYS A CA 1
ATOM 729 C C . LYS A 1 89 ? 15.409 5.707 1.328 1.00 88.00 89 LYS A C 1
ATOM 731 O O . LYS A 1 89 ? 14.523 6.348 1.887 1.00 88.00 89 LYS A O 1
ATOM 736 N N . LYS A 1 90 ? 16.690 6.090 1.331 1.00 87.38 90 LYS A N 1
ATOM 737 C CA . LYS A 1 90 ? 17.178 7.326 1.963 1.00 87.38 90 LYS A CA 1
ATOM 738 C C . LYS A 1 90 ? 16.989 8.564 1.086 1.00 87.38 90 LYS A C 1
ATOM 740 O O . LYS A 1 90 ? 17.044 9.668 1.621 1.00 87.38 90 LYS A O 1
ATOM 745 N N . LEU A 1 91 ? 16.747 8.381 -0.214 1.00 89.69 91 LEU A N 1
ATOM 746 C CA . LEU A 1 91 ? 16.617 9.485 -1.156 1.00 89.69 91 LEU A CA 1
ATOM 747 C C . LEU A 1 91 ? 15.307 10.247 -0.945 1.00 89.69 91 LEU A C 1
ATOM 749 O O . LEU A 1 91 ? 14.223 9.668 -0.834 1.00 89.69 91 LEU A O 1
ATOM 753 N N . ASN A 1 92 ? 15.398 11.570 -0.969 1.00 89.56 92 ASN A N 1
ATOM 754 C CA . ASN A 1 92 ? 14.256 12.469 -0.975 1.00 89.56 92 ASN A CA 1
ATOM 755 C C . ASN A 1 92 ? 13.922 12.873 -2.406 1.00 89.56 92 ASN A C 1
ATOM 757 O O . ASN A 1 92 ? 14.511 13.813 -2.940 1.00 89.56 92 ASN A O 1
ATOM 761 N N . VAL A 1 93 ? 12.969 12.165 -3.013 1.00 92.88 93 VAL A N 1
ATOM 762 C CA . VAL A 1 93 ? 12.558 12.396 -4.401 1.00 92.88 93 VAL A CA 1
ATOM 763 C C . VAL A 1 93 ? 11.307 13.273 -4.449 1.00 92.88 93 VAL A C 1
ATOM 765 O O . VAL A 1 93 ? 10.305 12.970 -3.800 1.00 92.88 93 VAL A O 1
ATOM 768 N N . PHE A 1 94 ? 11.346 14.349 -5.232 1.00 92.62 94 PHE A N 1
ATOM 769 C CA . PHE A 1 94 ? 10.204 15.227 -5.488 1.00 92.62 94 PHE A CA 1
ATOM 770 C C . PHE A 1 94 ? 10.077 15.529 -6.976 1.00 92.62 94 PHE A C 1
ATOM 772 O O . PHE A 1 94 ? 11.080 15.762 -7.647 1.00 92.62 94 PHE A O 1
ATOM 779 N N . MET A 1 95 ? 8.848 15.584 -7.484 1.00 91.81 95 MET A N 1
ATOM 780 C CA . MET A 1 95 ? 8.572 16.019 -8.855 1.00 91.81 95 MET A CA 1
ATOM 781 C C . MET A 1 95 ? 7.528 17.135 -8.864 1.00 91.81 95 MET A C 1
ATOM 783 O O . MET A 1 95 ? 6.482 17.029 -8.225 1.00 91.81 95 MET A O 1
ATOM 787 N N . SER A 1 96 ? 7.810 18.207 -9.599 1.00 89.56 96 SER A N 1
ATOM 788 C CA . SER A 1 96 ? 6.862 19.280 -9.918 1.00 89.56 96 SER A CA 1
ATOM 789 C C . SER A 1 96 ? 6.375 19.134 -11.369 1.00 89.56 96 SER A C 1
ATOM 791 O O . SER A 1 96 ? 6.470 18.043 -11.916 1.00 89.56 96 SER A O 1
ATOM 793 N N . LYS A 1 97 ? 5.852 20.191 -12.007 1.00 87.00 97 LYS A N 1
ATOM 794 C CA . LYS A 1 97 ? 5.410 20.149 -13.413 1.00 87.00 97 LYS A CA 1
ATOM 795 C C . LYS A 1 97 ? 6.556 19.843 -14.393 1.00 87.00 97 LYS A C 1
ATOM 797 O O . LYS A 1 97 ? 6.322 19.179 -15.393 1.00 87.00 97 LYS A O 1
ATOM 802 N N . ASP A 1 98 ? 7.753 20.349 -14.116 1.00 87.69 98 ASP A N 1
ATOM 803 C CA . ASP A 1 98 ? 8.893 20.381 -15.046 1.00 87.69 98 ASP A CA 1
ATOM 804 C C . ASP A 1 98 ? 10.250 20.184 -14.348 1.00 87.69 98 ASP A C 1
ATOM 806 O O . ASP A 1 98 ? 11.310 20.349 -14.953 1.00 87.69 98 ASP A O 1
ATOM 810 N N . THR A 1 99 ? 10.249 19.858 -13.051 1.00 90.06 99 THR A N 1
ATOM 811 C CA . THR A 1 99 ? 11.484 19.699 -12.272 1.00 90.06 99 THR A CA 1
ATOM 812 C C . THR A 1 99 ? 11.454 18.466 -11.394 1.00 90.06 99 THR A C 1
ATOM 814 O O . THR A 1 99 ? 10.473 18.242 -10.681 1.00 90.06 99 THR A O 1
ATOM 817 N N . ILE A 1 100 ? 12.559 17.731 -11.368 1.00 91.62 100 ILE A N 1
ATOM 818 C CA . ILE A 1 100 ? 12.795 16.620 -10.450 1.00 91.62 100 ILE A CA 1
ATOM 819 C C . ILE A 1 100 ? 13.879 17.022 -9.451 1.00 91.62 100 ILE A C 1
ATOM 821 O O . ILE A 1 100 ? 14.847 17.704 -9.797 1.00 91.62 100 ILE A O 1
ATOM 825 N N . THR A 1 101 ? 13.704 16.624 -8.198 1.00 91.56 101 THR A N 1
ATOM 826 C CA . THR A 1 101 ? 14.658 16.856 -7.116 1.00 91.56 101 THR A CA 1
ATOM 827 C C . THR A 1 101 ? 14.957 15.539 -6.417 1.00 91.56 101 THR A C 1
ATOM 829 O O . THR A 1 101 ? 14.023 14.833 -6.051 1.00 91.56 101 THR A O 1
ATOM 832 N N . 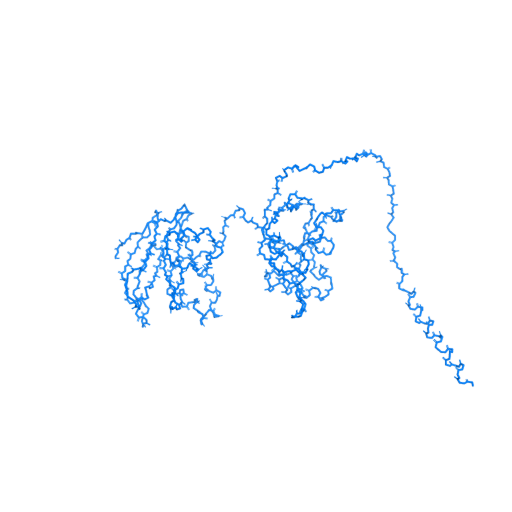ILE A 1 102 ? 16.238 15.225 -6.222 1.00 90.06 102 ILE A N 1
ATOM 833 C CA . ILE A 1 102 ? 16.722 14.079 -5.439 1.00 90.06 102 ILE A CA 1
ATOM 834 C C . ILE A 1 102 ? 17.749 14.626 -4.445 1.00 90.06 102 ILE A C 1
ATOM 836 O O . ILE A 1 102 ? 18.728 15.237 -4.864 1.00 90.06 102 ILE A O 1
ATOM 840 N N . ASP A 1 103 ? 17.500 14.461 -3.142 1.00 85.19 103 ASP A N 1
ATOM 841 C CA . ASP A 1 103 ? 18.373 14.937 -2.050 1.00 85.19 103 ASP A CA 1
ATOM 842 C C . ASP A 1 103 ? 18.848 16.389 -2.229 1.00 85.19 103 ASP A C 1
ATOM 844 O O . ASP A 1 103 ? 20.029 16.713 -2.141 1.00 85.19 103 ASP A O 1
ATOM 848 N N . ASN A 1 104 ? 17.879 17.276 -2.485 1.00 79.44 104 ASN A N 1
ATOM 849 C CA . ASN A 1 104 ? 18.032 18.726 -2.689 1.00 79.44 104 ASN A CA 1
ATOM 850 C C . ASN A 1 104 ? 18.769 19.149 -3.968 1.00 79.44 104 ASN A C 1
ATOM 852 O O . ASN A 1 104 ? 18.802 20.339 -4.283 1.00 79.44 104 ASN A O 1
ATOM 856 N N . VAL A 1 105 ? 19.289 18.204 -4.747 1.00 86.50 105 VAL A N 1
ATOM 857 C CA . VAL A 1 105 ? 19.793 18.469 -6.093 1.00 86.50 105 VAL A CA 1
ATOM 858 C C . VAL A 1 105 ? 18.600 18.548 -7.043 1.00 86.50 105 VAL A C 1
ATOM 860 O O . VAL A 1 105 ? 17.634 17.807 -6.883 1.00 86.50 105 VAL A O 1
ATOM 863 N N . LYS A 1 106 ? 18.620 19.457 -8.019 1.00 88.88 106 LYS A N 1
ATOM 864 C CA . LYS A 1 106 ? 17.497 19.701 -8.936 1.00 88.88 106 LYS A CA 1
ATOM 865 C C . LYS A 1 106 ? 17.933 19.527 -10.389 1.00 88.88 106 LYS A C 1
ATOM 867 O O . LYS A 1 106 ? 19.008 19.984 -10.757 1.00 88.88 106 LYS A O 1
ATOM 872 N N . SER A 1 107 ? 17.055 18.953 -11.209 1.00 89.69 107 SER A N 1
ATOM 873 C CA . SER A 1 107 ? 17.172 18.936 -12.670 1.00 89.69 107 SER A CA 1
ATOM 874 C C . SER A 1 107 ? 15.826 19.257 -13.336 1.00 89.69 107 SER A C 1
ATOM 876 O O . SER A 1 107 ? 14.766 19.122 -12.711 1.00 89.69 107 SER A O 1
ATOM 878 N N . PHE A 1 108 ? 15.868 19.726 -14.583 1.00 89.69 108 PHE A N 1
ATOM 879 C CA . PHE A 1 108 ? 14.683 19.989 -15.403 1.00 89.69 108 PHE A CA 1
ATOM 880 C C . PHE A 1 108 ? 14.340 18.766 -16.250 1.00 89.69 108 PHE A C 1
ATOM 882 O O . PHE A 1 108 ? 15.225 18.021 -16.672 1.00 89.69 108 PHE A O 1
ATOM 889 N N . TYR A 1 109 ? 13.052 18.560 -16.501 1.00 91.00 109 TYR A N 1
ATOM 890 C CA . TYR A 1 109 ? 12.576 17.434 -17.294 1.00 91.00 109 TYR A CA 1
ATOM 891 C C . TYR A 1 109 ? 11.328 17.793 -18.108 1.00 91.00 109 TYR A C 1
ATOM 893 O O . TYR A 1 109 ? 10.664 18.800 -17.849 1.00 91.00 109 TYR A O 1
ATOM 901 N N . LYS A 1 110 ? 10.977 16.927 -19.062 1.00 90.62 110 LYS A N 1
ATOM 902 C CA . LYS A 1 110 ? 9.671 16.902 -19.738 1.00 90.62 110 LYS A CA 1
ATOM 903 C C . LYS A 1 110 ? 9.049 15.511 -19.637 1.00 90.62 110 LYS A C 1
ATOM 905 O O . LYS A 1 110 ? 9.773 14.525 -19.563 1.00 90.62 110 LYS A O 1
ATOM 910 N N . ILE A 1 111 ? 7.720 15.442 -19.557 1.00 90.38 111 ILE A N 1
ATOM 911 C CA . ILE A 1 111 ? 6.990 14.176 -19.701 1.00 90.38 111 ILE A CA 1
ATOM 912 C C . ILE A 1 111 ? 6.494 14.102 -21.134 1.00 90.38 111 ILE A C 1
ATOM 914 O O . ILE A 1 111 ? 5.724 14.967 -21.552 1.00 90.38 111 ILE A O 1
ATOM 918 N N . ASP A 1 112 ? 6.901 13.050 -21.826 1.00 91.56 112 ASP A N 1
ATOM 919 C CA . ASP A 1 112 ? 6.517 12.754 -23.196 1.00 91.56 112 ASP A CA 1
ATOM 920 C C . ASP A 1 112 ? 5.925 11.338 -23.293 1.00 91.56 112 ASP A C 1
ATOM 922 O O . ASP A 1 112 ? 5.941 10.547 -22.343 1.00 91.56 112 ASP A O 1
ATOM 926 N N . ASN A 1 113 ? 5.347 11.032 -24.452 1.00 94.06 113 ASN A N 1
ATOM 927 C CA . ASN A 1 113 ? 4.765 9.733 -24.768 1.00 94.06 113 ASN A CA 1
ATOM 928 C C . ASN A 1 113 ? 5.250 9.275 -26.143 1.00 94.06 113 ASN A C 1
ATOM 930 O O . ASN A 1 113 ? 5.325 10.077 -27.075 1.00 94.06 113 ASN A O 1
ATOM 934 N N . MET A 1 114 ? 5.541 7.983 -26.282 1.00 94.38 114 MET A N 1
ATOM 935 C CA . MET A 1 114 ? 5.826 7.387 -27.586 1.00 94.38 114 MET A CA 1
ATOM 936 C C . MET A 1 114 ? 5.371 5.930 -27.682 1.00 94.38 114 MET A C 1
ATOM 938 O O . MET A 1 114 ? 5.034 5.300 -26.679 1.00 94.38 114 MET A O 1
ATOM 942 N N . ASP A 1 115 ? 5.379 5.382 -28.900 1.00 96.06 115 ASP A N 1
ATOM 943 C CA . ASP A 1 115 ? 5.187 3.949 -29.127 1.00 96.06 115 ASP A CA 1
ATOM 944 C C . ASP A 1 115 ? 6.269 3.149 -28.389 1.00 96.06 115 ASP A C 1
ATOM 946 O O . ASP A 1 115 ? 7.465 3.431 -28.491 1.00 96.06 115 ASP A O 1
ATOM 950 N N . SER A 1 116 ? 5.849 2.135 -27.638 1.00 94.19 116 SER A N 1
ATOM 951 C CA . SER A 1 116 ? 6.756 1.393 -26.764 1.00 94.19 116 SER A CA 1
ATOM 952 C C . SER A 1 116 ? 7.807 0.589 -27.524 1.00 94.19 116 SER A C 1
ATOM 954 O O . SER A 1 116 ? 8.902 0.379 -27.006 1.00 94.19 116 SER A O 1
ATOM 956 N N . LYS A 1 117 ? 7.518 0.135 -28.751 1.00 94.69 117 LYS A N 1
ATOM 957 C CA . LYS A 1 117 ? 8.524 -0.551 -29.577 1.00 94.69 117 LYS A CA 1
ATOM 958 C C . LYS A 1 117 ? 9.608 0.420 -30.012 1.00 94.69 117 LYS A C 1
ATOM 960 O O . LYS A 1 117 ? 10.764 0.022 -30.088 1.00 94.69 117 LYS A O 1
ATOM 965 N N . ILE A 1 118 ? 9.243 1.677 -30.265 1.00 92.81 118 ILE A N 1
ATOM 966 C CA . ILE A 1 118 ? 10.208 2.742 -30.553 1.00 92.81 118 ILE A CA 1
ATOM 967 C C . ILE A 1 118 ? 11.029 3.049 -29.295 1.00 92.81 118 ILE A C 1
ATOM 969 O O . ILE A 1 118 ? 12.252 3.054 -29.380 1.00 92.81 118 ILE A O 1
ATOM 973 N N . PHE A 1 119 ? 10.379 3.201 -28.136 1.00 92.44 119 PHE A N 1
ATOM 974 C CA . PHE A 1 119 ? 11.042 3.514 -26.862 1.00 92.44 119 PHE A CA 1
ATOM 975 C C . PHE A 1 119 ? 12.104 2.484 -26.469 1.00 92.44 119 PHE A C 1
ATOM 977 O O . PHE A 1 119 ? 13.258 2.821 -26.228 1.00 92.44 119 PHE A O 1
ATOM 984 N N . PHE A 1 120 ? 11.737 1.200 -26.443 1.00 90.94 120 PHE A N 1
ATOM 985 C CA . PHE A 1 120 ? 12.676 0.130 -26.092 1.00 90.94 120 PHE A CA 1
ATOM 986 C C . PHE A 1 120 ? 13.603 -0.264 -27.257 1.00 90.94 120 PHE A C 1
ATOM 988 O O . PHE A 1 120 ? 14.538 -1.055 -27.082 1.00 90.94 120 PHE A O 1
ATOM 995 N N . GLY A 1 121 ? 13.351 0.278 -28.451 1.00 90.00 121 GLY A N 1
ATOM 996 C CA . GLY A 1 121 ? 14.131 0.080 -29.663 1.00 90.00 121 GLY A CA 1
ATOM 997 C C . GLY A 1 121 ? 14.138 -1.370 -30.142 1.00 90.00 121 GLY A C 1
ATOM 998 O O . GLY A 1 121 ? 13.294 -1.812 -30.921 1.00 90.00 121 GLY A O 1
ATOM 999 N N . ARG A 1 122 ? 15.153 -2.136 -29.733 1.00 89.69 122 ARG A N 1
ATOM 1000 C CA . ARG A 1 122 ? 15.344 -3.508 -30.221 1.00 89.69 122 ARG A CA 1
ATOM 1001 C C . ARG A 1 122 ? 14.238 -4.425 -29.703 1.00 89.69 122 ARG A C 1
ATOM 1003 O O . ARG A 1 122 ? 13.888 -4.390 -28.528 1.00 89.69 122 ARG A O 1
ATOM 1010 N N . LYS A 1 123 ? 13.761 -5.335 -30.562 1.00 88.31 123 LYS A N 1
ATOM 1011 C CA . LYS A 1 123 ? 12.656 -6.252 -30.236 1.00 88.31 123 LYS A CA 1
ATOM 1012 C C . LYS A 1 123 ? 12.870 -7.034 -28.933 1.00 88.31 123 LYS A C 1
ATOM 1014 O O . LYS A 1 123 ? 11.944 -7.124 -28.142 1.00 88.31 123 LYS A O 1
ATOM 1019 N N . TYR A 1 124 ? 14.071 -7.558 -28.680 1.00 86.56 124 TYR A N 1
ATOM 1020 C CA . TYR A 1 124 ? 14.327 -8.316 -27.448 1.00 86.56 124 TYR A CA 1
ATOM 1021 C C . TYR A 1 124 ? 14.253 -7.436 -26.187 1.00 86.56 124 TYR A C 1
ATOM 1023 O O . TYR A 1 124 ? 13.742 -7.894 -25.171 1.00 86.56 124 TYR A O 1
ATOM 1031 N N . ASN A 1 125 ? 14.698 -6.173 -26.255 1.00 87.06 125 ASN A N 1
ATOM 1032 C CA . ASN A 1 125 ? 14.561 -5.214 -25.153 1.00 87.06 125 ASN A CA 1
ATOM 1033 C C . ASN A 1 125 ? 13.090 -4.885 -24.908 1.00 87.06 125 ASN A C 1
ATOM 1035 O O . ASN A 1 125 ? 12.665 -4.832 -23.757 1.00 87.06 125 ASN A O 1
ATOM 1039 N N . TYR A 1 126 ? 12.319 -4.694 -25.981 1.00 92.56 126 TYR A N 1
ATOM 1040 C CA . TYR A 1 126 ? 10.875 -4.504 -25.902 1.00 92.56 126 TYR A CA 1
ATOM 1041 C C . TYR A 1 126 ? 10.199 -5.710 -25.237 1.00 92.56 126 TYR A C 1
ATOM 1043 O O . TYR A 1 126 ? 9.588 -5.552 -24.186 1.00 92.56 126 TYR A O 1
ATOM 1051 N N . ASP A 1 127 ? 10.360 -6.917 -25.786 1.00 89.69 127 ASP A N 1
ATOM 1052 C CA . ASP A 1 127 ? 9.695 -8.126 -25.281 1.00 89.69 127 ASP A CA 1
ATOM 1053 C C . ASP A 1 127 ? 10.054 -8.388 -23.804 1.00 89.69 127 ASP A C 1
ATOM 1055 O O . ASP A 1 127 ? 9.186 -8.718 -22.993 1.00 89.69 127 ASP A O 1
ATOM 1059 N N . TYR A 1 128 ? 11.321 -8.184 -23.431 1.00 89.19 128 TYR A N 1
ATOM 1060 C CA . TYR A 1 128 ? 11.797 -8.333 -22.057 1.00 89.19 128 TYR A CA 1
ATOM 1061 C C . TYR A 1 128 ? 11.168 -7.309 -21.101 1.00 89.19 128 TYR A C 1
ATOM 1063 O O . TYR A 1 128 ? 10.545 -7.686 -20.106 1.00 89.19 128 TYR A O 1
ATOM 1071 N N . ASN A 1 129 ? 11.279 -6.013 -21.413 1.00 89.25 129 ASN A N 1
ATOM 1072 C CA . ASN A 1 129 ? 10.791 -4.960 -20.525 1.00 89.25 129 ASN A CA 1
ATOM 1073 C C . ASN A 1 129 ? 9.263 -4.970 -20.422 1.00 89.25 129 ASN A C 1
ATOM 1075 O O . ASN A 1 129 ? 8.741 -4.858 -19.317 1.00 89.25 129 ASN A O 1
ATOM 1079 N N . ILE A 1 130 ? 8.532 -5.178 -21.522 1.00 90.50 130 ILE A N 1
ATOM 1080 C CA . ILE A 1 130 ? 7.064 -5.271 -21.485 1.00 90.50 130 ILE A CA 1
ATOM 1081 C C . ILE A 1 130 ? 6.600 -6.375 -20.534 1.00 90.50 130 ILE A C 1
ATOM 1083 O O . ILE A 1 130 ? 5.682 -6.150 -19.747 1.00 90.50 130 ILE A O 1
ATOM 1087 N N . ASN A 1 131 ? 7.240 -7.545 -20.565 1.00 82.81 131 ASN A N 1
ATOM 1088 C CA . ASN A 1 131 ? 6.892 -8.642 -19.666 1.00 82.81 131 ASN A CA 1
ATOM 1089 C C . ASN A 1 131 ? 7.169 -8.301 -18.199 1.00 82.81 131 ASN A C 1
ATOM 1091 O O . ASN A 1 131 ? 6.331 -8.591 -17.347 1.00 82.81 131 ASN A O 1
ATOM 1095 N N . ILE A 1 132 ? 8.296 -7.653 -17.898 1.00 86.00 132 ILE A N 1
ATOM 1096 C CA . ILE A 1 132 ? 8.611 -7.219 -16.531 1.00 86.00 132 ILE A CA 1
ATOM 1097 C C . ILE A 1 132 ? 7.603 -6.180 -16.050 1.00 86.00 132 ILE A C 1
ATOM 1099 O O . ILE A 1 132 ? 6.984 -6.359 -15.002 1.00 86.00 132 ILE A O 1
ATOM 1103 N N . TYR A 1 133 ? 7.376 -5.118 -16.824 1.00 84.12 133 TYR A N 1
ATOM 1104 C CA . TYR A 1 133 ? 6.424 -4.076 -16.448 1.00 84.12 133 TYR A CA 1
ATOM 1105 C C . TYR A 1 133 ? 5.014 -4.639 -16.266 1.00 84.12 133 TYR A C 1
ATOM 1107 O O . TYR A 1 133 ? 4.354 -4.299 -15.286 1.00 84.12 133 TYR A O 1
ATOM 1115 N N . LYS A 1 134 ? 4.583 -5.571 -17.120 1.00 80.44 134 LYS A N 1
ATOM 1116 C CA . LYS A 1 134 ? 3.266 -6.201 -17.013 1.00 80.44 134 LYS A CA 1
ATOM 1117 C C . LYS A 1 134 ? 3.143 -7.143 -15.816 1.00 80.44 134 LYS A C 1
ATOM 1119 O O . LYS A 1 134 ? 2.160 -7.049 -15.089 1.00 80.44 134 LYS A O 1
ATOM 1124 N N . ASN A 1 135 ? 4.096 -8.051 -15.624 1.00 72.25 135 ASN A N 1
ATOM 1125 C CA . ASN A 1 135 ? 3.946 -9.160 -14.676 1.00 72.25 135 ASN A CA 1
ATOM 1126 C C . ASN A 1 135 ? 4.494 -8.841 -13.281 1.00 72.25 135 ASN A C 1
ATOM 1128 O O . ASN A 1 135 ? 4.000 -9.383 -12.301 1.00 72.25 135 ASN A O 1
ATOM 1132 N N . VAL A 1 136 ? 5.502 -7.970 -13.185 1.00 75.25 136 VAL A N 1
ATOM 1133 C CA . VAL A 1 136 ? 6.115 -7.571 -11.908 1.00 75.25 136 VAL A CA 1
ATOM 1134 C C . VAL A 1 136 ? 5.476 -6.288 -11.392 1.00 75.25 136 VAL A C 1
ATOM 1136 O O . VAL A 1 136 ? 5.090 -6.201 -10.231 1.00 75.25 136 VAL A O 1
ATOM 1139 N N . PHE A 1 137 ? 5.333 -5.287 -12.265 1.00 75.88 137 PHE A N 1
ATOM 1140 C CA . PHE A 1 137 ? 4.856 -3.958 -11.873 1.00 75.88 137 PHE A CA 1
ATOM 114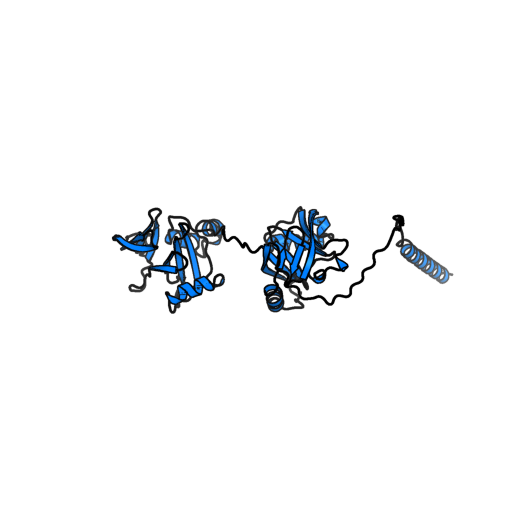1 C C . PHE A 1 137 ? 3.371 -3.717 -12.169 1.00 75.88 137 PHE A C 1
ATOM 1143 O O . PHE A 1 137 ? 2.842 -2.663 -11.809 1.00 75.88 137 PHE A O 1
ATOM 1150 N N . TYR A 1 138 ? 2.682 -4.667 -12.809 1.00 78.69 138 TYR A N 1
ATOM 1151 C CA . TYR A 1 138 ? 1.275 -4.542 -13.206 1.00 78.69 138 TYR A CA 1
ATOM 1152 C C . TYR A 1 138 ? 0.995 -3.290 -14.056 1.00 78.69 138 TYR A C 1
ATOM 1154 O O . TYR A 1 138 ? -0.063 -2.656 -13.954 1.00 78.69 138 TYR A O 1
ATOM 1162 N N . VAL A 1 139 ? 1.952 -2.906 -14.901 1.00 80.25 139 VAL A N 1
ATOM 1163 C CA . VAL A 1 139 ? 1.880 -1.787 -15.841 1.00 80.25 139 VAL A CA 1
ATOM 1164 C C . VAL A 1 139 ? 1.841 -2.318 -17.268 1.00 80.25 139 VAL A C 1
ATOM 1166 O O . VAL A 1 139 ? 2.760 -2.992 -17.724 1.00 80.25 139 VAL A O 1
ATOM 1169 N N . ASP A 1 140 ? 0.776 -1.985 -17.994 1.00 85.94 140 ASP A N 1
ATOM 1170 C CA . ASP A 1 140 ? 0.660 -2.330 -19.407 1.00 85.94 140 ASP A CA 1
ATOM 1171 C C . ASP A 1 140 ? 1.306 -1.243 -20.271 1.00 85.94 140 ASP A C 1
ATOM 1173 O O . ASP A 1 140 ? 0.730 -0.176 -20.478 1.00 85.94 140 ASP A O 1
ATOM 1177 N N . LEU A 1 141 ? 2.505 -1.536 -20.773 1.00 90.25 141 LEU A N 1
ATOM 1178 C CA . LEU A 1 141 ? 3.231 -0.692 -21.721 1.00 90.25 141 LEU A CA 1
ATOM 1179 C C . LEU A 1 141 ? 3.159 -1.246 -23.151 1.00 90.25 141 LEU A C 1
ATOM 1181 O O . LEU A 1 141 ? 3.955 -0.854 -23.993 1.00 90.25 141 LEU A O 1
ATOM 1185 N N . THR A 1 142 ? 2.262 -2.186 -23.469 1.00 91.06 142 THR A N 1
ATOM 1186 C CA . THR A 1 142 ? 2.298 -2.908 -24.759 1.00 91.06 142 THR A CA 1
ATOM 1187 C C . THR A 1 142 ? 2.180 -2.000 -25.984 1.00 91.06 142 THR A C 1
ATOM 1189 O O . THR A 1 142 ? 2.749 -2.322 -27.030 1.00 91.06 142 THR A O 1
ATOM 1192 N N . LYS A 1 143 ? 1.467 -0.872 -25.860 1.00 91.56 143 LYS A N 1
ATOM 1193 C CA . LYS A 1 143 ? 1.226 0.086 -26.950 1.00 91.56 143 LYS A CA 1
ATOM 1194 C C . LYS A 1 143 ? 2.091 1.338 -26.835 1.00 91.56 143 LYS A C 1
ATOM 1196 O O . LYS A 1 143 ? 2.862 1.636 -27.739 1.00 91.56 143 LYS A O 1
ATOM 1201 N N . THR A 1 144 ? 1.952 2.066 -25.733 1.00 93.56 144 THR A N 1
ATOM 1202 C CA . THR A 1 144 ? 2.594 3.369 -25.535 1.00 93.56 144 THR A CA 1
ATOM 1203 C C . THR A 1 144 ? 3.310 3.427 -24.200 1.00 93.56 144 THR A C 1
ATOM 1205 O O . THR A 1 144 ? 2.844 2.837 -23.224 1.00 93.56 144 THR A O 1
ATOM 1208 N N . CYS A 1 145 ? 4.392 4.195 -24.153 1.00 92.56 145 CYS A N 1
ATOM 1209 C CA . CYS A 1 145 ? 5.199 4.420 -22.971 1.00 92.56 145 CYS A CA 1
ATOM 1210 C C . CYS A 1 145 ? 5.218 5.913 -22.648 1.00 92.56 145 CYS A C 1
ATOM 1212 O O . CYS A 1 145 ? 5.649 6.724 -23.468 1.00 92.56 145 CYS A O 1
ATOM 1214 N N . ASN A 1 146 ? 4.741 6.264 -21.455 1.00 93.56 146 ASN A N 1
ATOM 1215 C CA . ASN A 1 146 ? 4.942 7.584 -20.871 1.00 93.56 146 ASN A CA 1
ATOM 1216 C C . ASN A 1 146 ? 6.310 7.611 -20.183 1.00 93.56 146 ASN A C 1
ATOM 1218 O O . ASN A 1 146 ? 6.643 6.696 -19.423 1.00 93.56 146 ASN A O 1
ATOM 1222 N N . PHE A 1 147 ? 7.107 8.644 -20.437 1.00 93.31 147 PHE A N 1
ATOM 1223 C CA . PHE A 1 147 ? 8.456 8.745 -19.893 1.00 93.31 147 PHE A CA 1
ATOM 1224 C C . PHE A 1 147 ? 8.823 10.185 -19.539 1.00 93.31 147 PHE A C 1
ATOM 1226 O O . PHE A 1 147 ? 8.330 11.147 -20.122 1.00 93.31 147 PHE A O 1
ATOM 1233 N N . VAL A 1 148 ? 9.679 10.311 -18.534 1.00 92.25 148 VAL A N 1
ATOM 1234 C CA . VAL A 1 148 ? 10.370 11.531 -18.140 1.00 92.25 148 VAL A CA 1
ATOM 1235 C C . VAL A 1 148 ? 11.677 11.579 -18.910 1.00 92.25 148 VAL A C 1
ATOM 1237 O O . VAL A 1 148 ? 12.533 10.726 -18.699 1.00 92.25 148 VAL A O 1
ATOM 1240 N N . ASN A 1 149 ? 11.836 12.598 -19.740 1.00 90.75 149 ASN A N 1
ATOM 1241 C CA . ASN A 1 149 ? 13.083 12.930 -20.406 1.00 90.75 149 ASN A CA 1
ATOM 1242 C C . ASN A 1 149 ? 13.765 14.071 -19.641 1.00 90.75 149 ASN A C 1
ATOM 1244 O O . ASN A 1 149 ? 13.177 15.144 -19.461 1.00 90.75 149 ASN A O 1
ATOM 1248 N N . LEU A 1 150 ? 14.988 13.848 -19.158 1.00 89.25 150 LEU A N 1
ATOM 1249 C CA . LEU A 1 150 ? 15.830 14.936 -18.652 1.00 89.25 150 LEU A CA 1
ATOM 1250 C C . LEU A 1 150 ? 16.106 15.893 -19.816 1.00 89.25 150 LEU A C 1
ATOM 1252 O O . LEU A 1 150 ? 16.561 15.420 -20.850 1.00 89.25 150 LEU A O 1
ATOM 1256 N N . ASP A 1 151 ? 15.822 17.196 -19.650 1.00 77.50 151 ASP A N 1
ATOM 1257 C CA . ASP A 1 151 ? 15.861 18.210 -20.725 1.00 77.50 151 ASP A CA 1
ATOM 1258 C C . ASP A 1 151 ? 16.978 17.931 -21.740 1.00 77.50 151 ASP A C 1
ATOM 1260 O O . ASP A 1 151 ? 18.148 18.085 -21.404 1.00 77.50 151 ASP A O 1
ATOM 1264 N N . VAL A 1 152 ? 16.611 17.512 -22.961 1.00 68.38 152 VAL A N 1
ATOM 1265 C CA . VAL A 1 152 ? 17.538 17.038 -24.009 1.00 68.38 152 VAL A CA 1
ATOM 1266 C C . VAL A 1 152 ? 18.739 17.963 -24.208 1.00 68.38 152 VAL A C 1
ATOM 1268 O O . VAL A 1 152 ? 19.838 17.495 -24.475 1.00 68.38 152 VAL A O 1
ATOM 1271 N N . ASN A 1 153 ? 18.555 19.276 -24.056 1.00 74.69 153 ASN A N 1
ATOM 1272 C CA . ASN A 1 153 ? 19.633 20.245 -24.267 1.00 74.69 153 ASN A CA 1
ATOM 1273 C C . ASN A 1 153 ? 20.669 20.269 -23.132 1.00 74.69 153 ASN A C 1
ATOM 1275 O O . ASN A 1 153 ? 21.745 20.835 -23.297 1.00 74.69 153 ASN A O 1
ATOM 1279 N N . ASN A 1 154 ? 20.332 19.695 -21.979 1.00 74.25 154 ASN A N 1
ATOM 1280 C CA . ASN A 1 154 ? 21.100 19.753 -20.740 1.00 74.25 154 ASN A CA 1
ATOM 1281 C C . ASN A 1 154 ? 21.219 18.380 -20.051 1.00 74.25 154 ASN A C 1
ATOM 1283 O O . ASN A 1 154 ? 21.699 18.314 -18.919 1.00 74.25 154 ASN A O 1
ATOM 1287 N N . ASN A 1 155 ? 20.785 17.284 -20.682 1.00 78.56 155 ASN A N 1
ATOM 1288 C CA . ASN A 1 155 ? 20.760 15.957 -20.058 1.00 78.56 155 ASN A CA 1
ATOM 1289 C C . ASN A 1 155 ? 22.168 15.487 -19.647 1.00 78.56 155 ASN A C 1
ATOM 1291 O O . ASN A 1 155 ? 22.330 14.921 -18.568 1.00 78.56 155 ASN A O 1
ATOM 1295 N N . ASP A 1 156 ? 23.186 15.818 -20.441 1.00 80.38 156 ASP A N 1
ATOM 1296 C CA . ASP A 1 156 ? 24.599 15.558 -20.159 1.00 80.38 156 ASP A CA 1
ATOM 1297 C C . ASP A 1 156 ? 25.137 16.365 -18.972 1.00 80.38 156 ASP A C 1
ATOM 1299 O O . ASP A 1 156 ? 26.132 15.981 -18.363 1.00 80.38 156 ASP A O 1
ATOM 1303 N N . LEU A 1 157 ? 24.461 17.458 -18.613 1.00 81.62 157 LEU A N 1
ATOM 1304 C CA . LEU A 1 157 ? 24.759 18.274 -17.437 1.00 81.62 157 LEU A CA 1
ATOM 1305 C C . LEU A 1 157 ? 23.905 17.874 -16.224 1.00 81.62 157 LEU A C 1
ATOM 1307 O O . LEU A 1 157 ? 24.110 18.393 -15.125 1.00 81.62 157 LEU A O 1
ATOM 1311 N N . SER A 1 158 ? 22.931 16.975 -16.402 1.00 84.50 158 SER A N 1
ATOM 1312 C CA . SER A 1 158 ? 22.032 16.569 -15.329 1.00 84.50 158 SER A CA 1
ATOM 1313 C C . SER A 1 158 ? 22.773 15.698 -14.308 1.00 84.50 158 SER A C 1
ATOM 1315 O O . SER A 1 158 ? 23.329 14.660 -14.671 1.00 84.50 158 SER A O 1
ATOM 1317 N N . PRO A 1 159 ? 22.684 16.013 -13.005 1.00 83.50 159 PRO A N 1
ATOM 1318 C CA . PRO A 1 159 ? 23.290 15.207 -11.943 1.00 83.50 159 PRO A CA 1
ATOM 1319 C C . PRO A 1 159 ? 22.603 13.845 -11.750 1.00 83.50 159 PRO A C 1
ATOM 1321 O O . PRO A 1 159 ? 23.030 13.050 -10.917 1.00 83.50 159 PRO A O 1
ATOM 1324 N N . PHE A 1 160 ? 21.518 13.579 -12.484 1.00 87.69 160 PHE A N 1
ATOM 1325 C CA . PHE A 1 160 ? 20.739 12.346 -12.382 1.00 87.69 160 PHE A CA 1
ATOM 1326 C C . PHE A 1 160 ? 20.901 11.413 -13.572 1.00 87.69 160 PHE A C 1
ATOM 1328 O O . PHE A 1 160 ? 20.239 10.383 -13.581 1.00 87.69 160 PHE A O 1
ATOM 1335 N N . ARG A 1 161 ? 21.757 11.735 -14.551 1.00 84.31 161 ARG A N 1
ATOM 1336 C CA . ARG A 1 161 ? 21.908 10.940 -15.782 1.00 84.31 161 ARG A CA 1
ATOM 1337 C C . ARG A 1 161 ? 22.102 9.444 -15.505 1.00 84.31 161 ARG A C 1
ATOM 1339 O O . ARG A 1 161 ? 21.501 8.621 -16.182 1.00 84.31 161 ARG A O 1
ATOM 1346 N N . ASP A 1 162 ? 22.848 9.107 -14.456 1.00 83.56 162 ASP A N 1
ATOM 1347 C CA . ASP A 1 162 ? 23.170 7.722 -14.080 1.00 83.56 162 ASP A CA 1
ATOM 1348 C C . ASP A 1 162 ? 21.995 6.924 -13.482 1.00 83.56 162 ASP A C 1
ATOM 1350 O O . ASP A 1 162 ? 22.105 5.711 -13.309 1.00 83.56 162 ASP A O 1
ATOM 1354 N N . TYR A 1 163 ? 20.885 7.583 -13.135 1.00 84.81 163 TYR A N 1
ATOM 1355 C CA . TYR A 1 163 ? 19.660 6.925 -12.660 1.00 84.81 163 TYR A CA 1
ATOM 1356 C C . TYR A 1 163 ? 18.642 6.670 -13.775 1.00 84.81 163 TYR A C 1
ATOM 1358 O O . TYR A 1 163 ? 17.587 6.085 -13.529 1.00 84.81 163 TYR A O 1
ATOM 1366 N N . PHE A 1 164 ? 18.904 7.158 -14.982 1.00 87.56 164 PHE A N 1
ATOM 1367 C CA . PHE A 1 164 ? 17.985 7.097 -16.109 1.00 87.56 164 PHE A CA 1
ATOM 1368 C C . PHE A 1 164 ? 18.492 6.060 -17.123 1.00 87.56 164 PHE A C 1
ATOM 1370 O O . PHE A 1 164 ? 19.640 5.619 -17.071 1.00 87.56 164 PHE A O 1
ATOM 1377 N N . LEU A 1 165 ? 17.615 5.616 -18.020 1.00 83.25 165 LEU A N 1
ATOM 1378 C CA . LEU A 1 165 ? 17.978 4.795 -19.173 1.00 83.25 165 LEU A CA 1
ATOM 1379 C C . LEU A 1 165 ? 18.946 5.553 -20.088 1.00 83.25 165 LEU A C 1
ATOM 1381 O O . LEU A 1 165 ? 19.094 6.777 -20.000 1.00 83.25 165 LEU A O 1
ATOM 1385 N N . GLU A 1 166 ? 19.577 4.819 -21.006 1.00 71.44 166 GLU A N 1
ATOM 1386 C CA . GLU A 1 166 ? 20.359 5.417 -22.088 1.00 71.44 166 GLU A CA 1
ATOM 1387 C C . GLU A 1 166 ? 19.542 6.519 -22.785 1.00 71.44 166 GLU A C 1
ATOM 1389 O O . GLU A 1 166 ? 18.415 6.284 -23.210 1.00 71.44 166 GLU A O 1
ATOM 1394 N N . GLY A 1 167 ? 20.100 7.734 -22.856 1.00 67.44 167 GLY A N 1
ATOM 1395 C CA . GLY A 1 167 ? 19.411 8.923 -23.381 1.00 67.44 167 GLY A CA 1
ATOM 1396 C C . GLY A 1 167 ? 18.848 9.877 -22.318 1.00 67.44 167 GLY A C 1
ATOM 1397 O O . GLY A 1 167 ? 18.510 11.013 -22.647 1.00 67.44 167 GLY A O 1
ATOM 1398 N N . GLY A 1 168 ? 18.834 9.480 -21.041 1.00 78.56 168 GLY A N 1
ATOM 1399 C CA . GLY A 1 168 ? 18.316 10.309 -19.947 1.00 78.56 168 GLY A CA 1
ATOM 1400 C C . GLY A 1 168 ? 16.808 10.166 -19.731 1.00 78.56 168 GLY A C 1
ATOM 1401 O O . GLY A 1 168 ? 16.181 11.102 -19.234 1.00 78.56 168 GLY A O 1
ATOM 1402 N N . ASP A 1 169 ? 16.246 9.004 -20.081 1.00 89.00 169 ASP A N 1
ATOM 1403 C CA . ASP A 1 169 ? 14.818 8.696 -19.964 1.00 89.00 169 ASP A CA 1
ATOM 1404 C C . ASP A 1 169 ? 14.488 7.818 -18.749 1.00 89.00 169 ASP A C 1
ATOM 1406 O O . ASP A 1 169 ? 15.225 6.906 -18.386 1.00 89.00 169 ASP A O 1
ATOM 1410 N N . ALA A 1 170 ? 13.351 8.058 -18.108 1.00 93.12 170 ALA A N 1
ATOM 1411 C CA . ALA A 1 170 ? 12.807 7.201 -17.058 1.00 93.12 170 ALA A CA 1
ATOM 1412 C C . ALA A 1 170 ? 11.328 6.962 -17.326 1.00 93.12 170 ALA A C 1
ATOM 1414 O O . ALA A 1 170 ? 10.604 7.888 -17.676 1.00 93.12 170 ALA A O 1
ATOM 1415 N N . ILE A 1 171 ? 10.842 5.738 -17.144 1.00 94.06 171 ILE A N 1
ATOM 1416 C CA . ILE A 1 171 ? 9.422 5.455 -17.381 1.00 94.06 171 ILE A CA 1
ATOM 1417 C C . ILE A 1 171 ? 8.598 6.137 -16.286 1.00 94.06 171 ILE A C 1
ATOM 1419 O O . ILE A 1 171 ? 8.968 6.111 -15.110 1.00 94.06 171 ILE A O 1
ATOM 1423 N N . TYR A 1 172 ? 7.481 6.754 -16.668 1.00 93.31 172 TYR A N 1
ATOM 1424 C CA . TYR A 1 172 ? 6.566 7.414 -15.746 1.00 93.31 172 TYR A CA 1
ATOM 1425 C C . TYR A 1 172 ? 5.126 7.011 -16.033 1.00 93.31 172 TYR A C 1
ATOM 1427 O O . TYR A 1 172 ? 4.485 7.541 -16.934 1.00 93.31 172 TYR A O 1
ATOM 1435 N N . GLU A 1 173 ? 4.600 6.080 -15.244 1.00 85.69 173 GLU A N 1
ATOM 1436 C CA . GLU A 1 173 ? 3.288 5.483 -15.486 1.00 85.69 173 GLU A CA 1
ATOM 1437 C C . GLU A 1 173 ? 2.550 5.257 -14.167 1.00 85.69 173 GLU A C 1
ATOM 1439 O O . GLU A 1 173 ? 3.169 4.983 -13.142 1.00 85.69 173 GLU A O 1
ATOM 1444 N N . LYS A 1 174 ? 1.219 5.416 -14.153 1.00 77.00 174 LYS A N 1
ATOM 1445 C CA . LYS A 1 174 ? 0.387 5.273 -12.936 1.00 77.00 174 LYS A CA 1
ATOM 1446 C C . LYS A 1 174 ? 0.897 6.053 -11.703 1.00 77.00 174 LYS A C 1
ATOM 1448 O O . LYS A 1 174 ? 0.671 5.635 -10.567 1.00 77.00 174 LYS A O 1
ATOM 1453 N N . LYS A 1 175 ? 1.515 7.227 -11.909 1.00 83.94 175 LYS A N 1
ATOM 1454 C CA . LYS A 1 175 ? 2.154 8.054 -10.854 1.00 83.94 175 LYS A CA 1
ATOM 1455 C C . LYS A 1 175 ? 3.349 7.368 -10.170 1.00 83.94 175 LYS A C 1
ATOM 1457 O O . LYS A 1 175 ? 3.667 7.685 -9.020 1.00 83.94 175 LYS A O 1
ATOM 1462 N N . CYS A 1 176 ? 3.994 6.442 -10.867 1.00 86.81 176 CYS A N 1
ATOM 1463 C CA . CYS A 1 176 ? 5.258 5.835 -10.487 1.00 86.81 176 CYS A CA 1
ATOM 1464 C C . CYS A 1 176 ? 6.352 6.299 -11.450 1.00 86.81 176 CYS A C 1
ATOM 1466 O O . CYS A 1 176 ? 6.132 6.361 -12.656 1.00 86.81 176 CYS A O 1
ATOM 1468 N N . LEU A 1 177 ? 7.515 6.626 -10.900 1.00 94.62 177 LEU A N 1
ATOM 1469 C CA . LEU A 1 177 ? 8.751 6.921 -11.609 1.00 94.62 177 LEU A CA 1
ATOM 1470 C C . LEU A 1 177 ? 9.655 5.690 -11.517 1.00 94.62 177 LEU A C 1
ATOM 1472 O O . LEU A 1 177 ? 9.968 5.238 -10.415 1.00 94.62 177 LEU A O 1
ATOM 1476 N N . TYR A 1 178 ? 10.080 5.170 -12.661 1.00 94.44 178 TYR A N 1
ATOM 1477 C CA . TYR A 1 178 ? 10.927 3.987 -12.752 1.00 94.44 178 TYR A CA 1
ATOM 1478 C C . TYR A 1 178 ? 12.332 4.390 -13.196 1.00 94.44 178 TYR A C 1
ATOM 1480 O O . TYR A 1 178 ? 12.556 4.726 -14.359 1.00 94.44 178 TYR A O 1
ATOM 1488 N N . LEU A 1 179 ? 13.264 4.364 -12.248 1.00 94.12 179 LEU A N 1
ATOM 1489 C CA . LEU A 1 179 ? 14.682 4.644 -12.463 1.00 94.12 179 LEU A CA 1
ATOM 1490 C C . LEU A 1 179 ? 15.447 3.344 -12.723 1.00 94.12 179 LEU A C 1
ATOM 1492 O O . LEU A 1 179 ? 14.987 2.263 -12.356 1.00 94.12 179 LEU A O 1
ATOM 1496 N N . ASN A 1 180 ? 16.630 3.454 -13.317 1.00 90.94 180 ASN A N 1
ATOM 1497 C CA . ASN A 1 180 ? 17.519 2.330 -13.571 1.00 90.94 180 ASN A CA 1
ATOM 1498 C C . ASN A 1 180 ? 18.824 2.503 -12.800 1.00 90.94 180 ASN A C 1
ATOM 1500 O O . ASN A 1 180 ? 19.410 3.581 -12.774 1.00 90.94 180 ASN A O 1
ATOM 1504 N N . TYR A 1 181 ? 19.284 1.437 -12.151 1.00 90.81 181 TYR A N 1
ATOM 1505 C CA . TYR A 1 181 ? 20.551 1.440 -11.427 1.00 90.81 181 TYR A CA 1
ATOM 1506 C C . TYR A 1 181 ? 21.171 0.050 -11.424 1.00 90.81 181 TYR A C 1
ATOM 1508 O O . TYR A 1 181 ? 20.629 -0.851 -10.798 1.00 90.81 181 TYR A O 1
ATOM 1516 N N . LYS A 1 182 ? 22.317 -0.138 -12.090 1.00 85.75 182 LYS A N 1
ATOM 1517 C CA . LYS A 1 182 ? 23.061 -1.416 -12.100 1.00 85.75 182 LYS A CA 1
ATOM 1518 C C . LYS A 1 182 ? 22.164 -2.645 -12.344 1.00 85.75 182 LYS A C 1
ATOM 1520 O O . LYS A 1 182 ? 22.178 -3.593 -11.565 1.00 85.75 182 LYS A O 1
ATOM 1525 N N . ARG A 1 183 ? 21.358 -2.599 -13.414 1.00 87.38 183 ARG A N 1
ATOM 1526 C CA . ARG A 1 183 ? 20.349 -3.616 -13.794 1.00 87.38 183 ARG A CA 1
ATOM 1527 C C . ARG A 1 183 ? 19.158 -3.757 -12.840 1.00 87.38 183 ARG A C 1
ATOM 1529 O O . ARG A 1 183 ? 18.379 -4.692 -12.973 1.00 87.38 183 ARG A O 1
ATOM 1536 N N . TYR A 1 184 ? 18.984 -2.851 -11.889 1.00 89.62 184 TYR A N 1
ATOM 1537 C CA . TYR A 1 184 ? 17.756 -2.766 -11.116 1.00 89.62 184 TYR A CA 1
ATOM 1538 C C . TYR A 1 184 ? 16.807 -1.741 -11.719 1.00 89.62 184 TYR A C 1
ATOM 1540 O O . TYR A 1 184 ? 17.225 -0.629 -12.046 1.00 89.62 184 TYR A O 1
ATOM 1548 N N . ILE A 1 185 ? 15.523 -2.091 -11.767 1.00 90.75 185 ILE A N 1
ATOM 1549 C CA . ILE A 1 185 ? 14.433 -1.131 -11.922 1.00 90.75 185 ILE A CA 1
ATOM 1550 C C . ILE A 1 185 ? 14.017 -0.688 -10.520 1.00 90.75 185 ILE A C 1
ATOM 1552 O O . ILE A 1 185 ? 13.585 -1.503 -9.702 1.00 90.75 185 ILE A O 1
ATOM 1556 N N . ILE A 1 186 ? 14.139 0.608 -10.247 1.00 93.81 186 ILE A N 1
ATOM 1557 C CA . ILE A 1 186 ? 13.770 1.228 -8.975 1.00 93.81 186 ILE A CA 1
ATOM 1558 C C . ILE A 1 186 ? 12.449 1.968 -9.158 1.00 93.81 186 ILE A C 1
ATOM 1560 O O . ILE A 1 186 ? 12.381 2.963 -9.877 1.00 93.81 186 ILE A O 1
ATOM 1564 N N . CYS A 1 187 ? 11.397 1.496 -8.497 1.00 90.81 187 CYS A N 1
ATOM 1565 C CA . CYS A 1 187 ? 10.082 2.121 -8.522 1.00 90.81 187 CYS A CA 1
ATOM 1566 C C . CYS A 1 187 ? 9.946 3.117 -7.368 1.00 90.81 187 CYS A C 1
ATOM 1568 O O . CYS A 1 187 ? 9.928 2.742 -6.192 1.00 90.81 187 CYS A O 1
ATOM 1570 N N . PHE A 1 188 ? 9.792 4.388 -7.718 1.00 92.62 188 PHE A N 1
ATOM 1571 C CA . PHE A 1 188 ? 9.366 5.447 -6.819 1.00 92.62 188 PHE A CA 1
ATOM 1572 C C . PHE A 1 188 ? 7.901 5.764 -7.072 1.00 92.62 188 PHE A C 1
ATOM 1574 O O . PHE A 1 188 ? 7.521 6.166 -8.167 1.00 92.62 188 PHE A O 1
ATOM 1581 N N . LYS A 1 189 ? 7.063 5.654 -6.050 1.00 88.44 189 LYS A N 1
ATOM 1582 C CA . LYS A 1 189 ? 5.638 5.959 -6.150 1.00 88.44 189 LYS A CA 1
ATOM 1583 C C . LYS A 1 189 ? 5.345 7.313 -5.540 1.00 88.44 189 LYS A C 1
ATOM 1585 O O . LYS A 1 189 ? 5.845 7.627 -4.457 1.00 88.44 189 LYS A O 1
ATOM 1590 N N . LYS A 1 190 ? 4.500 8.106 -6.205 1.00 87.25 190 LYS A N 1
ATOM 1591 C CA . LYS A 1 190 ? 4.032 9.382 -5.663 1.00 87.25 190 LYS A CA 1
ATOM 1592 C C . LYS A 1 190 ? 3.447 9.155 -4.270 1.00 87.25 190 LYS A C 1
ATOM 1594 O O . LYS A 1 190 ? 2.444 8.460 -4.096 1.00 87.25 190 LYS A O 1
ATOM 1599 N N . GLN A 1 191 ? 4.076 9.763 -3.274 1.00 81.12 191 GLN A N 1
ATOM 1600 C CA . GLN A 1 191 ? 3.577 9.824 -1.920 1.00 81.12 191 GLN A CA 1
ATOM 1601 C C . GLN A 1 191 ? 2.286 10.631 -1.947 1.00 81.12 191 GLN A C 1
ATOM 1603 O O . GLN A 1 191 ? 2.272 11.842 -2.173 1.00 81.12 191 GLN A O 1
ATOM 1608 N N . ASN A 1 192 ? 1.176 9.949 -1.708 1.00 65.38 192 ASN A N 1
ATOM 1609 C CA . ASN A 1 192 ? -0.100 10.611 -1.515 1.00 65.38 192 ASN A CA 1
ATOM 1610 C C . ASN A 1 192 ? -0.047 11.389 -0.188 1.00 65.38 192 ASN A C 1
ATOM 1612 O O . ASN A 1 192 ? -0.369 10.853 0.870 1.00 65.38 192 ASN A O 1
ATOM 1616 N N . LEU A 1 193 ? 0.373 12.660 -0.245 1.00 45.88 193 LEU A N 1
ATOM 1617 C CA . LEU A 1 193 ? 0.324 13.604 0.885 1.00 45.88 193 LEU A CA 1
ATOM 1618 C C . LEU A 1 193 ? -1.123 13.914 1.307 1.00 45.88 193 LEU A C 1
ATOM 1620 O O . LEU A 1 193 ? -1.377 14.371 2.416 1.00 45.88 193 LEU A O 1
ATOM 1624 N N . THR A 1 194 ? -2.088 13.577 0.454 1.00 36.59 194 THR A N 1
ATOM 1625 C CA . THR A 1 194 ? -3.484 13.355 0.815 1.00 36.59 194 THR A CA 1
ATOM 1626 C C . THR A 1 194 ? -3.731 11.853 0.944 1.00 36.59 194 THR A C 1
ATOM 1628 O O . THR A 1 194 ? -4.068 11.178 -0.026 1.00 36.59 194 THR A O 1
ATOM 1631 N N . LYS A 1 195 ? -3.661 11.304 2.161 1.00 34.09 195 LYS A N 1
ATOM 1632 C CA . LYS A 1 195 ? -4.469 10.120 2.488 1.00 34.09 195 LYS A CA 1
ATOM 1633 C C . LYS A 1 195 ? -5.951 10.537 2.466 1.00 34.09 195 LYS A C 1
ATOM 1635 O O . LYS A 1 195 ? -6.590 10.677 3.498 1.00 34.09 195 LYS A O 1
ATOM 1640 N N . LYS A 1 196 ? -6.528 10.718 1.278 1.00 33.09 196 LYS A N 1
ATOM 1641 C CA . LYS A 1 196 ? -7.816 10.076 1.021 1.00 33.09 196 LYS A CA 1
ATOM 1642 C C . LYS A 1 196 ? -7.431 8.722 0.466 1.00 33.09 196 LYS A C 1
ATOM 1644 O O . LYS A 1 196 ? -7.173 8.574 -0.724 1.00 33.09 196 LYS A O 1
ATOM 1649 N N . SER A 1 197 ? -7.223 7.779 1.375 1.00 35.28 197 SER A N 1
ATOM 1650 C CA . SER A 1 197 ? -7.049 6.401 0.985 1.00 35.28 197 SER A CA 1
ATOM 1651 C C . SER A 1 197 ? -8.286 6.021 0.158 1.00 35.28 197 SER A C 1
ATOM 1653 O O . SER A 1 197 ? -9.413 6.156 0.627 1.00 35.28 197 SER A O 1
ATOM 1655 N N . ASN A 1 198 ? -8.090 5.497 -1.052 1.00 41.38 198 ASN A N 1
ATOM 1656 C CA . ASN A 1 198 ? -8.947 4.389 -1.468 1.00 41.38 198 ASN A CA 1
ATOM 1657 C C . ASN A 1 198 ? -8.490 3.176 -0.636 1.00 41.38 198 ASN A C 1
ATOM 1659 O O . ASN A 1 198 ? -8.026 2.184 -1.189 1.00 41.38 198 ASN A O 1
ATOM 1663 N N . GLU A 1 199 ? -8.485 3.288 0.702 1.00 58.38 199 GLU A N 1
ATOM 1664 C CA . GLU A 1 199 ? -8.405 2.102 1.545 1.00 58.38 199 GLU A CA 1
ATOM 1665 C C . GLU A 1 199 ? -9.656 1.345 1.173 1.00 58.38 199 GLU A C 1
ATOM 1667 O O . GLU A 1 199 ? -10.765 1.856 1.328 1.00 58.38 199 GLU A O 1
ATOM 1672 N N . LYS A 1 200 ? -9.469 0.159 0.609 1.00 71.75 200 LYS A N 1
ATOM 1673 C CA . LYS A 1 200 ? -10.566 -0.779 0.535 1.00 71.75 200 LYS A CA 1
ATOM 1674 C C . LYS A 1 200 ? -10.914 -1.116 1.983 1.00 71.75 200 LYS A C 1
ATOM 1676 O O . LYS A 1 200 ? -10.065 -1.594 2.729 1.00 71.75 200 LYS A O 1
ATOM 1681 N N . TYR A 1 201 ? -12.119 -0.763 2.396 1.00 83.38 201 TYR A N 1
ATOM 1682 C CA . TYR A 1 201 ? -12.668 -1.161 3.682 1.00 83.38 201 TYR A CA 1
ATOM 1683 C C . TYR A 1 201 ? -13.590 -2.338 3.428 1.00 83.38 201 TYR A C 1
ATOM 1685 O O . TYR A 1 201 ? -14.242 -2.390 2.387 1.00 83.38 201 TYR A O 1
ATOM 1693 N N . SER A 1 202 ? -13.675 -3.245 4.388 1.00 89.62 202 SER A N 1
ATOM 1694 C CA . SER A 1 202 ? -14.803 -4.157 4.423 1.00 89.62 202 SER A CA 1
ATOM 1695 C C . SER A 1 202 ? -16.076 -3.361 4.698 1.00 89.62 202 SER A C 1
ATOM 1697 O O . SER A 1 202 ? -16.085 -2.420 5.502 1.00 89.62 202 SER A O 1
ATOM 1699 N N . GLU A 1 203 ? -17.151 -3.734 4.016 1.00 88.75 203 GLU A N 1
ATOM 1700 C CA . GLU A 1 203 ? -18.463 -3.133 4.212 1.00 88.75 203 GLU A CA 1
ATOM 1701 C C . GLU A 1 203 ? -19.235 -3.830 5.335 1.00 88.75 203 GLU A C 1
ATOM 1703 O O . GLU A 1 203 ? -18.870 -4.905 5.812 1.00 88.75 203 GLU A O 1
ATOM 1708 N N . LEU A 1 204 ? -20.327 -3.198 5.767 1.00 87.38 204 LEU A N 1
ATOM 1709 C CA . LEU A 1 204 ? -21.297 -3.840 6.641 1.00 87.38 204 LEU A CA 1
ATOM 1710 C C . LEU A 1 204 ? -22.394 -4.535 5.813 1.00 87.38 204 LEU A C 1
ATOM 1712 O O . LEU A 1 204 ? -22.923 -3.941 4.868 1.00 87.38 204 LEU A O 1
ATOM 1716 N N . PRO A 1 205 ? -22.850 -5.730 6.220 1.00 91.50 205 PRO A N 1
ATOM 1717 C CA . PRO A 1 205 ? -22.414 -6.465 7.399 1.00 91.50 205 PRO A CA 1
ATOM 1718 C C . PRO A 1 205 ? -21.062 -7.154 7.175 1.00 91.50 205 PRO A C 1
ATOM 1720 O O . PRO A 1 205 ? -20.793 -7.664 6.093 1.00 91.50 205 PRO A O 1
ATOM 1723 N N . PHE A 1 206 ? -20.254 -7.220 8.227 1.00 91.50 206 PHE A N 1
ATOM 1724 C CA . PHE A 1 206 ? -19.044 -8.030 8.240 1.00 91.50 206 PHE A CA 1
ATOM 1725 C C . PHE A 1 206 ? -19.362 -9.368 8.896 1.00 91.50 206 PHE A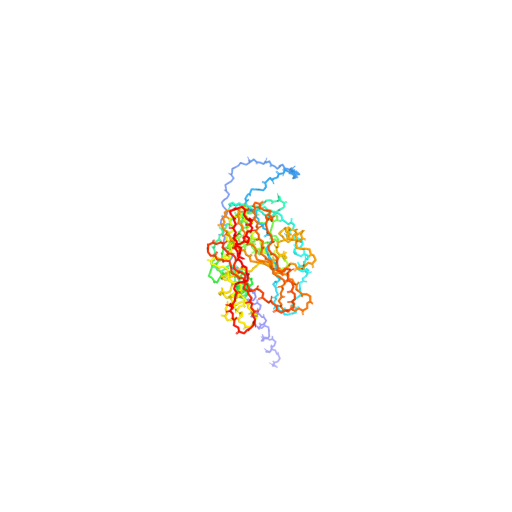 C 1
ATOM 1727 O O . PHE A 1 206 ? -19.624 -9.407 10.096 1.00 91.50 206 PHE A O 1
ATOM 1734 N N . ASP A 1 207 ? -19.367 -10.443 8.116 1.00 88.38 207 ASP A N 1
ATOM 1735 C CA . ASP A 1 207 ? -19.612 -11.808 8.589 1.00 88.38 207 ASP A CA 1
ATOM 1736 C C . ASP A 1 207 ? -18.293 -12.589 8.577 1.00 88.38 207 ASP A C 1
ATOM 1738 O O . ASP A 1 207 ? -17.745 -12.851 7.501 1.00 88.38 207 ASP A O 1
ATOM 1742 N N . PHE A 1 208 ? -17.782 -12.920 9.767 1.00 84.94 208 PHE A N 1
ATOM 1743 C CA . PHE A 1 208 ? -16.506 -13.618 9.926 1.00 84.94 208 PHE A CA 1
ATOM 1744 C C . PHE A 1 208 ? -16.559 -15.054 9.386 1.00 84.94 208 PHE A C 1
ATOM 1746 O O . PHE A 1 208 ? -15.619 -15.530 8.764 1.00 84.94 208 PHE A O 1
ATOM 1753 N N . GLU A 1 209 ? -17.701 -15.726 9.507 1.00 79.88 209 GLU A N 1
ATOM 1754 C CA . GLU A 1 209 ? -17.869 -17.085 8.991 1.00 79.88 209 GLU A CA 1
ATOM 1755 C C . GLU A 1 209 ? -17.872 -17.098 7.453 1.00 79.88 209 GLU A C 1
ATOM 1757 O O . GLU A 1 209 ? -17.339 -18.000 6.803 1.00 79.88 209 GLU A O 1
ATOM 1762 N N . LYS A 1 210 ? -18.481 -16.079 6.830 1.00 83.75 210 LYS A N 1
ATOM 1763 C CA . LYS A 1 210 ? -18.394 -15.901 5.374 1.00 83.75 210 LYS A CA 1
ATOM 1764 C C . LYS A 1 210 ? -16.954 -15.600 4.943 1.00 83.75 210 LYS A C 1
ATOM 1766 O O . LYS A 1 210 ? -16.525 -16.168 3.939 1.00 83.75 210 LYS A O 1
ATOM 1771 N N . LEU A 1 211 ? -16.225 -14.779 5.703 1.00 84.19 211 LEU A N 1
ATOM 1772 C CA . LEU A 1 211 ? -14.803 -14.526 5.475 1.00 84.19 211 LEU A CA 1
ATOM 1773 C C . LEU A 1 211 ? -14.002 -15.829 5.493 1.00 84.19 211 LEU A C 1
ATOM 1775 O O . LEU A 1 211 ? -13.312 -16.121 4.520 1.00 84.19 211 LEU A O 1
ATOM 1779 N N . ASP A 1 212 ? -14.158 -16.644 6.534 1.00 77.81 212 ASP A N 1
ATOM 1780 C CA . ASP A 1 212 ? -13.436 -17.909 6.665 1.00 77.81 212 ASP A CA 1
ATOM 1781 C C . ASP A 1 212 ? -13.704 -18.832 5.475 1.00 77.81 212 ASP A C 1
ATOM 1783 O O . ASP A 1 212 ? -12.771 -19.322 4.842 1.00 77.81 212 ASP A O 1
ATOM 1787 N N . ARG A 1 213 ? -14.968 -19.008 5.074 1.00 76.50 213 ARG A N 1
ATOM 1788 C CA . ARG A 1 213 ? -15.309 -19.866 3.923 1.00 76.50 213 ARG A CA 1
ATOM 1789 C C . ARG A 1 213 ? -14.711 -19.381 2.601 1.00 76.50 213 ARG A C 1
ATOM 1791 O O . ARG A 1 213 ? -14.307 -20.206 1.776 1.00 76.50 213 ARG A O 1
ATOM 1798 N N . LEU A 1 214 ? -14.703 -18.068 2.366 1.00 75.00 214 LEU A N 1
ATOM 1799 C CA . LEU A 1 214 ? -14.236 -17.487 1.103 1.00 75.00 214 LEU A CA 1
ATOM 1800 C C . LEU A 1 214 ? -12.712 -17.365 1.027 1.00 75.00 214 LEU A C 1
ATOM 1802 O O . LEU A 1 214 ? -12.148 -17.499 -0.056 1.00 75.00 214 LEU A O 1
ATOM 1806 N N . CYS A 1 215 ? -12.060 -17.104 2.158 1.00 75.62 215 CYS A N 1
ATOM 1807 C CA . CYS A 1 215 ? -10.646 -16.746 2.217 1.00 75.62 215 CYS A CA 1
ATOM 1808 C C . CYS A 1 215 ? -9.736 -17.885 2.717 1.00 75.62 215 CYS A C 1
ATOM 1810 O O . CYS A 1 215 ? -8.510 -17.727 2.707 1.00 75.62 215 CYS A O 1
ATOM 1812 N N . GLN A 1 216 ? -10.298 -19.034 3.123 1.00 66.50 216 GLN A N 1
ATOM 1813 C CA . GLN A 1 216 ? -9.537 -20.232 3.490 1.00 66.50 216 GLN A CA 1
ATOM 1814 C C . GLN A 1 216 ? -8.702 -20.784 2.329 1.00 66.50 216 GLN A C 1
ATOM 1816 O O . GLN A 1 216 ? -9.043 -20.688 1.152 1.00 66.50 216 GLN A O 1
ATOM 1821 N N . ARG A 1 217 ? -7.570 -21.390 2.688 1.00 54.31 217 ARG A N 1
ATOM 1822 C CA . ARG A 1 217 ? -6.469 -21.738 1.781 1.00 54.31 217 ARG A CA 1
ATOM 1823 C C . ARG A 1 217 ? -6.873 -22.688 0.639 1.00 54.31 217 ARG A C 1
ATOM 1825 O O . ARG A 1 217 ? -6.356 -22.526 -0.463 1.00 54.31 217 ARG A O 1
ATOM 1832 N N . ASP A 1 218 ? -7.836 -23.585 0.869 1.00 51.12 218 ASP A N 1
ATOM 1833 C CA . ASP A 1 218 ? -8.316 -24.566 -0.122 1.00 51.12 218 ASP A CA 1
ATOM 1834 C C . ASP A 1 218 ? -9.369 -24.002 -1.096 1.00 51.12 218 ASP A C 1
ATOM 1836 O O . ASP A 1 218 ? -9.519 -24.495 -2.214 1.00 51.12 218 ASP A O 1
ATOM 1840 N N . SER A 1 219 ? -10.085 -22.941 -0.708 1.00 49.78 219 SER A N 1
ATOM 1841 C CA . SER A 1 219 ? -11.084 -22.243 -1.532 1.00 49.78 219 SER A CA 1
ATOM 1842 C C . SER A 1 219 ? -10.542 -20.954 -2.169 1.00 49.78 219 SER A C 1
ATOM 1844 O O . SER A 1 219 ? -11.130 -20.450 -3.133 1.00 49.78 219 SER A O 1
ATOM 1846 N N . ARG A 1 220 ? -9.395 -20.450 -1.689 1.00 52.47 220 ARG A N 1
ATOM 1847 C CA . ARG A 1 220 ? -8.810 -19.163 -2.085 1.00 52.47 220 ARG A CA 1
ATOM 1848 C C . ARG A 1 220 ? -8.502 -19.073 -3.572 1.00 52.47 220 ARG A C 1
ATOM 1850 O O . ARG A 1 220 ? -8.832 -18.061 -4.158 1.00 52.47 220 ARG A O 1
ATOM 1857 N N . SER A 1 221 ? -7.985 -20.117 -4.220 1.00 58.88 221 SER A N 1
ATOM 1858 C CA . SER A 1 221 ? -7.709 -20.075 -5.671 1.00 58.88 221 SER A CA 1
ATOM 1859 C C . SER A 1 221 ? -8.968 -19.892 -6.532 1.00 58.88 221 SER A C 1
ATOM 1861 O O . SER A 1 221 ? -8.884 -19.387 -7.647 1.00 58.88 221 SER A O 1
ATOM 1863 N N . LYS A 1 222 ? -10.146 -20.279 -6.019 1.00 65.75 222 LYS A N 1
ATOM 1864 C CA . LYS A 1 222 ? -11.433 -20.158 -6.718 1.00 65.75 222 LYS A CA 1
ATOM 1865 C C . LYS A 1 222 ? -12.146 -18.832 -6.437 1.00 65.75 222 LYS A C 1
ATOM 1867 O O . LYS A 1 222 ? -12.892 -18.362 -7.291 1.00 65.75 222 LYS A O 1
ATOM 1872 N N . TYR A 1 223 ? -11.944 -18.248 -5.256 1.00 68.25 223 TYR A N 1
ATOM 1873 C CA . TYR A 1 223 ? -12.650 -17.043 -4.802 1.00 68.25 223 TYR A CA 1
ATOM 1874 C C . TYR A 1 223 ? -11.708 -15.889 -4.438 1.00 68.25 223 TYR A C 1
ATOM 1876 O O . TYR A 1 223 ? -12.113 -14.983 -3.716 1.00 68.25 223 TYR A O 1
ATOM 1884 N N . GLU A 1 224 ? -10.465 -15.901 -4.926 1.00 73.56 224 GLU A N 1
ATOM 1885 C CA . GLU A 1 224 ? -9.430 -14.930 -4.554 1.00 73.56 224 GLU A CA 1
ATOM 1886 C C . GLU A 1 224 ? -9.879 -13.486 -4.784 1.00 73.56 224 GLU A C 1
ATOM 1888 O O . GLU A 1 224 ? -9.764 -12.651 -3.888 1.00 73.56 224 GLU A O 1
ATOM 1893 N N . GLU A 1 225 ? -10.434 -13.202 -5.964 1.00 73.56 225 GLU A N 1
ATOM 1894 C CA . GLU A 1 225 ? -10.934 -11.870 -6.310 1.00 73.56 225 GLU A CA 1
ATOM 1895 C C . GLU A 1 225 ? -12.070 -11.446 -5.374 1.00 73.56 225 GLU A C 1
ATOM 1897 O O . GLU A 1 225 ? -11.999 -10.376 -4.775 1.00 73.56 225 GLU A O 1
ATOM 1902 N N . LEU A 1 226 ? -13.058 -12.320 -5.157 1.00 76.25 226 LEU A N 1
ATOM 1903 C CA . LEU A 1 226 ? -14.202 -12.044 -4.286 1.00 76.25 226 LEU A CA 1
ATOM 1904 C C . LEU A 1 226 ? -13.781 -11.831 -2.822 1.00 76.25 226 LEU A C 1
ATOM 1906 O O . LEU A 1 226 ? -14.270 -10.915 -2.166 1.00 76.25 226 LEU A O 1
ATOM 1910 N N . CYS A 1 227 ? -12.847 -12.640 -2.315 1.00 79.25 227 CYS A N 1
ATOM 1911 C CA . CYS A 1 227 ? -12.272 -12.476 -0.980 1.00 79.25 227 CYS A CA 1
ATOM 1912 C C . CYS A 1 227 ? -11.541 -11.128 -0.863 1.00 79.25 227 CYS A C 1
ATOM 1914 O O . CYS A 1 227 ? -11.792 -10.372 0.070 1.00 79.25 227 CYS A O 1
ATOM 1916 N N . ASN A 1 228 ? -10.685 -10.786 -1.830 1.00 80.31 228 ASN A N 1
ATOM 1917 C CA . ASN A 1 228 ? -9.928 -9.531 -1.821 1.00 80.31 228 ASN A CA 1
ATOM 1918 C C . ASN A 1 228 ? -10.814 -8.283 -2.002 1.00 80.31 228 ASN A C 1
ATOM 1920 O O . ASN A 1 228 ? -10.412 -7.178 -1.620 1.00 80.31 228 ASN A O 1
ATOM 1924 N N . GLU A 1 229 ? -11.985 -8.429 -2.623 1.00 80.44 229 GLU A N 1
ATOM 1925 C CA . GLU A 1 229 ? -12.973 -7.362 -2.781 1.00 80.44 229 GLU A CA 1
ATOM 1926 C C . GLU A 1 229 ? -13.835 -7.165 -1.533 1.00 80.44 229 GLU A C 1
ATOM 1928 O O . GLU A 1 229 ? -13.916 -6.041 -1.040 1.00 80.44 229 GLU A O 1
ATOM 1933 N N . GLU A 1 230 ? -14.445 -8.229 -1.003 1.00 84.06 230 GLU A N 1
ATOM 1934 C CA . GLU A 1 230 ? -15.342 -8.140 0.157 1.00 84.06 230 GLU A CA 1
ATOM 1935 C C . GLU A 1 230 ? -14.587 -8.006 1.491 1.00 84.06 230 GLU A C 1
ATOM 1937 O O . GLU A 1 230 ? -15.006 -7.280 2.401 1.00 84.06 230 GLU A O 1
ATOM 1942 N N . TYR A 1 231 ? -13.434 -8.671 1.598 1.00 88.88 231 TYR A N 1
ATOM 1943 C CA . TYR A 1 231 ? -12.625 -8.755 2.812 1.00 88.88 231 TYR A CA 1
ATOM 1944 C C . TYR A 1 231 ? -11.169 -8.331 2.573 1.00 88.88 231 TYR A C 1
ATOM 1946 O O . TYR A 1 231 ? -10.251 -9.146 2.696 1.00 88.88 231 TYR A O 1
ATOM 1954 N N . PRO A 1 232 ? -10.914 -7.042 2.274 1.00 87.88 232 PRO A N 1
ATOM 1955 C CA . PRO A 1 232 ? -9.558 -6.533 2.121 1.00 87.88 232 PRO A CA 1
ATOM 1956 C C . PRO A 1 232 ? -8.732 -6.761 3.394 1.00 87.88 232 PRO A C 1
ATOM 1958 O O . PRO A 1 232 ? -8.963 -6.129 4.430 1.00 87.88 232 PRO A O 1
ATOM 1961 N N . VAL A 1 233 ? -7.760 -7.667 3.304 1.00 87.38 233 VAL A N 1
ATOM 1962 C CA . VAL A 1 233 ? -6.851 -8.005 4.401 1.00 87.38 233 VAL A CA 1
ATOM 1963 C C . VAL A 1 233 ? -5.628 -7.093 4.392 1.00 87.38 233 VAL A C 1
ATOM 1965 O O . VAL A 1 233 ? -5.075 -6.759 3.343 1.00 87.38 233 VAL A O 1
ATOM 1968 N N . PHE A 1 234 ? -5.175 -6.705 5.578 1.00 87.00 234 PHE A N 1
ATOM 1969 C CA . PHE A 1 234 ? -3.978 -5.898 5.769 1.00 87.00 234 PHE A CA 1
ATOM 1970 C C . PHE A 1 234 ? -3.024 -6.584 6.743 1.00 87.00 234 PHE A C 1
ATOM 1972 O O . PHE A 1 234 ? -3.460 -7.113 7.758 1.00 87.00 234 PHE A O 1
ATOM 1979 N N . SER A 1 235 ? -1.721 -6.503 6.478 1.00 85.94 235 SER A N 1
ATOM 1980 C CA . SER A 1 235 ? -0.686 -6.988 7.401 1.00 85.94 235 SER A CA 1
ATOM 1981 C C . SER A 1 235 ? -0.263 -5.896 8.389 1.00 85.94 235 SER A C 1
ATOM 1983 O O . SER A 1 235 ? -0.134 -4.717 8.025 1.00 85.94 235 SER A O 1
ATOM 1985 N N . PHE A 1 236 ? -0.023 -6.285 9.645 1.00 81.88 236 PHE A N 1
ATOM 1986 C CA . PHE A 1 236 ? 0.567 -5.408 10.659 1.00 81.88 236 PHE A CA 1
ATOM 1987 C C . PHE A 1 236 ? 2.036 -5.076 10.392 1.00 81.88 236 PHE A C 1
ATOM 1989 O O . PHE A 1 236 ? 2.478 -4.000 10.794 1.00 81.88 236 PHE A O 1
ATOM 1996 N N . GLU A 1 237 ? 2.771 -5.929 9.678 1.00 82.12 237 GLU A N 1
ATOM 1997 C CA . GLU A 1 237 ? 4.169 -5.677 9.286 1.00 82.12 237 GLU A CA 1
ATOM 1998 C C . GLU A 1 237 ? 4.289 -4.422 8.412 1.00 82.12 237 GLU A C 1
ATOM 2000 O O . GLU A 1 237 ? 5.228 -3.639 8.528 1.00 82.12 237 GLU A O 1
ATOM 2005 N N . ASN A 1 238 ? 3.265 -4.162 7.596 1.00 78.19 238 ASN A N 1
ATOM 2006 C CA . ASN A 1 238 ? 3.198 -2.984 6.734 1.00 78.19 238 ASN A CA 1
ATOM 2007 C C . ASN A 1 238 ? 2.731 -1.715 7.475 1.00 78.19 238 ASN A C 1
ATOM 2009 O O . ASN A 1 238 ? 2.646 -0.641 6.873 1.00 78.19 238 ASN A O 1
ATOM 2013 N N . ASN A 1 239 ? 2.382 -1.804 8.765 1.00 77.69 239 ASN A N 1
ATOM 2014 C CA . ASN A 1 239 ? 1.870 -0.681 9.552 1.00 77.69 239 ASN A CA 1
ATOM 2015 C C . ASN A 1 239 ? 2.350 -0.724 11.011 1.00 77.69 239 ASN A C 1
ATOM 2017 O O . ASN A 1 239 ? 1.565 -0.865 11.953 1.00 77.69 239 ASN A O 1
ATOM 2021 N N . GLU A 1 240 ? 3.653 -0.516 11.187 1.00 79.00 240 GLU A N 1
ATOM 2022 C CA . GLU A 1 240 ? 4.336 -0.514 12.487 1.00 79.00 240 GLU A CA 1
ATOM 2023 C C . GLU A 1 240 ? 3.724 0.436 13.528 1.00 79.00 240 GLU A C 1
ATOM 2025 O O . GLU A 1 240 ? 3.677 0.121 14.718 1.00 79.00 240 GLU A O 1
ATOM 2030 N N . THR A 1 241 ? 3.215 1.600 13.113 1.00 79.38 241 THR A N 1
ATOM 2031 C CA . THR A 1 241 ? 2.562 2.537 14.042 1.00 79.38 241 THR A CA 1
ATOM 2032 C C . THR A 1 241 ? 1.293 1.928 14.630 1.00 79.38 241 THR A C 1
ATOM 2034 O O . THR A 1 241 ? 1.099 1.962 15.845 1.00 79.38 241 THR A O 1
ATOM 2037 N N . LEU A 1 242 ? 0.443 1.340 13.785 1.00 83.50 242 LEU A N 1
ATOM 2038 C CA . LEU A 1 242 ? -0.784 0.688 14.228 1.00 83.50 242 LEU A CA 1
ATOM 2039 C C . LEU A 1 242 ? -0.482 -0.573 15.047 1.00 83.50 242 LEU A C 1
ATOM 2041 O O . LEU A 1 242 ? -1.099 -0.774 16.093 1.00 83.50 242 LEU A O 1
ATOM 2045 N N . LYS A 1 243 ? 0.515 -1.364 14.627 1.00 86.62 243 LYS A N 1
ATOM 2046 C CA . LYS A 1 243 ? 1.009 -2.526 15.378 1.00 86.62 243 LYS A CA 1
ATOM 2047 C C . LYS A 1 243 ? 1.381 -2.125 16.805 1.00 86.62 243 LYS A C 1
ATOM 2049 O O . LYS A 1 243 ? 0.848 -2.680 17.757 1.00 86.62 243 LYS A O 1
ATOM 2054 N N . LYS A 1 244 ? 2.186 -1.070 16.978 1.00 83.81 244 LYS A N 1
ATOM 2055 C CA . LYS A 1 244 ? 2.558 -0.532 18.302 1.00 83.81 244 LYS A CA 1
ATOM 2056 C C . LYS A 1 244 ? 1.369 -0.031 19.123 1.00 83.81 244 LYS A C 1
ATOM 2058 O O . LYS A 1 244 ? 1.419 -0.102 20.350 1.00 83.81 244 LYS A O 1
ATOM 2063 N N . ILE A 1 245 ? 0.329 0.512 18.488 1.00 86.62 245 ILE A N 1
ATOM 2064 C CA . ILE A 1 245 ? -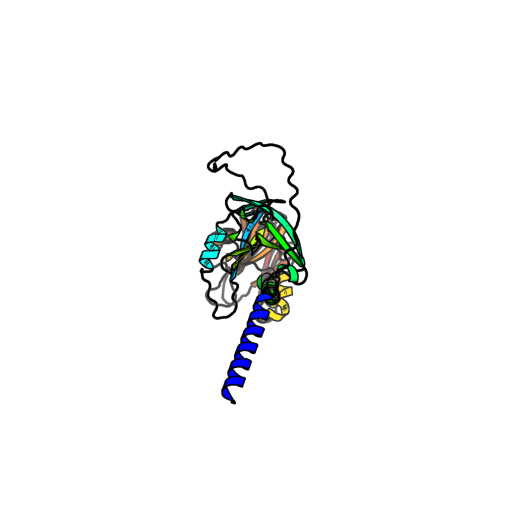0.891 0.953 19.180 1.00 86.62 245 ILE A CA 1
ATOM 2065 C C . ILE A 1 245 ? -1.626 -0.258 19.766 1.00 86.62 245 ILE A C 1
ATOM 2067 O O . ILE A 1 245 ? -1.946 -0.250 20.957 1.00 86.62 245 ILE A O 1
ATOM 2071 N N . PHE A 1 246 ? -1.827 -1.312 18.973 1.00 89.56 246 PHE A N 1
ATOM 2072 C CA . PHE A 1 246 ? -2.510 -2.523 19.428 1.00 89.56 246 PHE A CA 1
ATOM 2073 C C . PHE A 1 246 ? -1.681 -3.360 20.396 1.00 89.56 246 PHE A C 1
ATOM 2075 O O . PHE A 1 246 ? -2.228 -3.805 21.400 1.00 89.56 246 PHE A O 1
ATOM 2082 N N . GLN A 1 247 ? -0.366 -3.475 20.199 1.00 88.25 247 GLN A N 1
ATOM 2083 C CA . GLN A 1 247 ? 0.521 -4.250 21.078 1.00 88.25 247 GLN A CA 1
ATOM 2084 C C . GLN A 1 247 ? 0.526 -3.747 22.534 1.00 88.25 247 GLN A C 1
ATOM 2086 O O . GLN A 1 247 ? 0.835 -4.487 23.464 1.00 88.25 247 GLN A O 1
ATOM 2091 N N . LYS A 1 248 ? 0.170 -2.474 22.764 1.00 87.69 248 LYS A N 1
ATOM 2092 C CA . LYS A 1 248 ? 0.009 -1.921 24.120 1.00 87.69 248 LYS A CA 1
ATOM 2093 C C . LYS A 1 248 ? -1.207 -2.492 24.856 1.00 87.69 248 LYS A C 1
ATOM 2095 O O . LYS A 1 248 ? -1.212 -2.499 26.087 1.00 87.69 248 LYS A O 1
ATOM 2100 N N . LYS A 1 249 ? -2.242 -2.902 24.117 1.00 86.31 249 LYS A N 1
ATOM 2101 C CA . LYS A 1 249 ? -3.516 -3.419 24.639 1.00 86.31 249 LYS A CA 1
ATOM 2102 C C . LYS A 1 249 ? -3.581 -4.945 24.561 1.00 86.31 249 LYS A C 1
ATOM 2104 O O . LYS A 1 249 ? -3.935 -5.566 25.553 1.00 86.31 249 LYS A O 1
ATOM 2109 N N . ILE A 1 250 ? -3.179 -5.518 23.430 1.00 86.00 250 ILE A N 1
ATOM 2110 C CA . ILE A 1 250 ? -3.095 -6.958 23.184 1.00 86.00 250 ILE A CA 1
ATOM 2111 C C . ILE A 1 250 ? -1.654 -7.388 23.471 1.00 86.00 250 ILE A C 1
ATOM 2113 O O . ILE A 1 250 ? -0.771 -7.310 22.616 1.00 86.00 250 ILE A O 1
ATOM 2117 N N . LYS A 1 251 ? -1.385 -7.745 24.727 1.00 82.25 251 LYS A N 1
ATOM 2118 C CA . LYS A 1 251 ? -0.043 -8.136 25.175 1.00 82.25 251 LYS A CA 1
ATOM 2119 C C . LYS A 1 251 ? 0.211 -9.607 24.864 1.00 82.25 251 LYS A C 1
ATOM 2121 O O . LYS A 1 251 ? -0.710 -10.409 24.916 1.00 82.25 251 LYS A O 1
ATOM 2126 N N . ASN A 1 252 ? 1.474 -9.950 24.613 1.00 78.75 252 ASN A N 1
ATOM 2127 C CA . ASN A 1 252 ? 1.943 -11.334 24.462 1.00 78.75 252 ASN A CA 1
ATOM 2128 C C . ASN A 1 252 ? 1.262 -12.138 23.336 1.00 78.75 252 ASN A C 1
ATOM 2130 O O . ASN A 1 252 ? 1.257 -13.359 23.385 1.00 78.75 252 ASN A O 1
ATOM 2134 N N . LYS A 1 253 ? 0.704 -11.465 22.325 1.00 82.00 253 LYS A N 1
ATOM 2135 C CA . LYS A 1 253 ? 0.200 -12.094 21.098 1.00 82.00 253 LYS A CA 1
ATOM 2136 C C . LYS A 1 253 ? 0.929 -11.506 19.898 1.00 82.00 253 LYS A C 1
ATOM 2138 O O . LYS A 1 253 ? 1.186 -10.297 19.867 1.00 82.00 253 LYS A O 1
ATOM 2143 N N . ASN A 1 254 ? 1.265 -12.335 18.917 1.00 84.50 254 ASN A N 1
ATOM 2144 C CA . ASN A 1 254 ? 1.856 -11.846 17.678 1.00 84.50 254 ASN A CA 1
ATOM 2145 C C . ASN A 1 254 ? 0.746 -11.341 16.750 1.00 84.50 254 ASN A C 1
ATOM 2147 O O . ASN A 1 254 ? -0.091 -12.121 16.313 1.00 84.50 254 ASN A O 1
ATOM 2151 N N . LEU A 1 255 ? 0.710 -10.038 16.471 1.00 86.94 255 LEU A N 1
ATOM 2152 C CA . LEU A 1 255 ? -0.294 -9.441 15.588 1.00 86.94 255 LEU A CA 1
ATOM 2153 C C . LEU A 1 255 ? 0.065 -9.731 14.123 1.00 86.94 255 LEU A C 1
ATOM 2155 O O . LEU A 1 255 ? 1.076 -9.218 13.636 1.00 86.94 255 LEU A O 1
ATOM 2159 N N . LEU A 1 256 ? -0.774 -10.496 13.419 1.00 86.00 256 LEU A N 1
ATOM 2160 C CA . LEU A 1 256 ? -0.531 -10.906 12.033 1.00 86.00 256 LEU A CA 1
ATOM 2161 C C . LEU A 1 256 ? -1.211 -9.957 11.047 1.00 86.00 256 LEU A C 1
ATOM 2163 O O . LEU A 1 256 ? -0.568 -9.140 10.384 1.00 86.00 256 LEU A O 1
ATOM 2167 N N . ASN A 1 257 ? -2.539 -10.037 10.990 1.00 87.75 257 ASN A N 1
ATOM 2168 C CA . ASN A 1 257 ? -3.353 -9.365 9.989 1.00 87.75 257 ASN A CA 1
ATOM 2169 C C . ASN A 1 257 ? -4.540 -8.656 10.632 1.00 87.75 257 ASN A C 1
ATOM 2171 O O . ASN A 1 257 ? -4.922 -8.935 11.766 1.00 87.75 257 ASN A O 1
ATOM 2175 N N . TYR A 1 258 ? -5.146 -7.737 9.893 1.00 90.75 258 TYR A N 1
ATOM 2176 C CA . TYR A 1 258 ? -6.373 -7.083 10.305 1.00 90.75 258 TYR A CA 1
ATOM 2177 C C . TYR A 1 258 ? -7.267 -6.727 9.119 1.00 90.75 258 TYR A C 1
ATOM 2179 O O . TYR A 1 258 ? -6.803 -6.519 7.997 1.00 90.75 258 TYR A O 1
ATOM 2187 N N . TYR A 1 259 ? -8.554 -6.577 9.412 1.00 91.69 259 TYR A N 1
ATOM 2188 C CA . TYR A 1 259 ? -9.573 -6.030 8.521 1.00 91.69 259 TYR A CA 1
ATOM 2189 C C . TYR A 1 259 ? -10.065 -4.696 9.076 1.00 91.69 259 TYR A C 1
ATOM 2191 O O . TYR A 1 259 ? -10.046 -4.472 10.288 1.00 91.69 259 TYR A O 1
ATOM 2199 N N . LYS A 1 260 ? -10.497 -3.796 8.190 1.00 92.38 260 LYS A N 1
ATOM 2200 C CA . LYS A 1 260 ? -10.965 -2.452 8.552 1.00 92.38 260 LYS A CA 1
ATOM 2201 C C . LYS A 1 260 ? -12.379 -2.223 8.052 1.00 92.38 260 LYS A C 1
ATOM 2203 O O . LYS A 1 260 ? -12.624 -2.360 6.859 1.00 92.38 260 LYS A O 1
ATOM 2208 N N . ILE A 1 261 ? -13.256 -1.746 8.927 1.00 92.00 261 ILE A N 1
ATOM 2209 C CA . ILE A 1 261 ? -14.597 -1.272 8.578 1.00 92.00 261 ILE A CA 1
ATOM 2210 C C . ILE A 1 261 ? -14.680 0.206 8.941 1.00 92.00 261 ILE A C 1
ATOM 2212 O O . ILE A 1 261 ? -14.559 0.586 10.110 1.00 92.00 261 ILE A O 1
ATOM 2216 N N . LYS A 1 262 ? -14.894 1.060 7.942 1.00 86.75 262 LYS A N 1
ATOM 2217 C CA . LYS A 1 262 ? -15.074 2.495 8.165 1.00 86.75 262 LYS A CA 1
ATOM 2218 C C . LYS A 1 262 ? -16.540 2.794 8.459 1.00 86.75 262 LYS A C 1
ATOM 2220 O O . LYS A 1 262 ? -17.390 2.565 7.607 1.00 86.75 262 LYS A O 1
ATOM 2225 N N . LEU A 1 263 ? -16.823 3.342 9.641 1.00 80.88 263 LEU A N 1
ATOM 2226 C CA . LEU A 1 263 ? -18.186 3.712 10.036 1.00 80.88 263 LEU A CA 1
ATOM 2227 C C . LEU A 1 263 ? -18.463 5.196 9.795 1.00 80.88 263 LEU A C 1
ATOM 2229 O O . LEU A 1 263 ? -19.469 5.566 9.199 1.00 80.88 263 LEU A O 1
ATOM 2233 N N . SER A 1 264 ? -17.560 6.063 10.250 1.00 75.19 264 SER A N 1
ATOM 2234 C CA . SER A 1 264 ? -17.637 7.512 10.046 1.00 75.19 264 SER A CA 1
ATOM 2235 C C . SER A 1 264 ? -16.235 8.092 9.861 1.00 75.19 264 SER A C 1
ATOM 2237 O O . SER A 1 264 ? -15.247 7.358 9.902 1.00 75.19 264 SER A O 1
ATOM 2239 N N . ASN A 1 265 ? -16.116 9.406 9.638 1.00 62.03 265 ASN A N 1
ATOM 2240 C CA . ASN A 1 265 ? -14.812 10.041 9.402 1.00 62.03 265 ASN A CA 1
ATOM 2241 C C . ASN A 1 265 ? -13.799 9.786 10.525 1.00 62.03 265 ASN A C 1
ATOM 2243 O O . ASN A 1 265 ? -12.605 9.732 10.242 1.00 62.03 265 ASN A O 1
ATOM 2247 N N . ASN A 1 266 ? -14.277 9.577 11.754 1.00 77.56 266 ASN A N 1
ATOM 2248 C CA . ASN A 1 266 ? -13.419 9.464 12.925 1.00 77.56 266 ASN A CA 1
ATOM 2249 C C . ASN A 1 266 ? -13.561 8.127 13.654 1.00 77.56 266 ASN A C 1
ATOM 2251 O O . ASN A 1 266 ? -12.823 7.926 14.604 1.00 77.56 266 ASN A O 1
ATOM 2255 N N . LEU A 1 267 ? -14.479 7.235 13.257 1.00 83.88 267 LEU A N 1
ATOM 2256 C CA . LEU A 1 267 ? -14.691 5.936 13.905 1.00 83.88 267 LEU A CA 1
ATOM 2257 C C . LEU A 1 267 ? -14.466 4.793 12.912 1.00 83.88 267 LEU A C 1
ATOM 2259 O O . LEU A 1 267 ? -15.151 4.696 11.888 1.00 83.88 267 LEU A O 1
ATOM 2263 N N . VAL A 1 268 ? -13.531 3.910 13.254 1.00 90.94 268 VAL A N 1
ATOM 2264 C CA . VAL A 1 268 ? -13.159 2.735 12.461 1.00 90.94 268 VAL A CA 1
ATOM 2265 C C . VAL A 1 268 ? -13.160 1.506 13.360 1.00 90.94 268 VAL A C 1
ATOM 2267 O O . VAL A 1 268 ? -12.645 1.553 14.478 1.00 90.94 268 VAL A O 1
ATOM 2270 N N . ILE A 1 269 ? -13.717 0.406 12.863 1.00 93.88 269 ILE A N 1
ATOM 2271 C CA . ILE A 1 269 ? -13.645 -0.899 13.518 1.00 93.88 269 ILE A CA 1
ATOM 2272 C C . ILE A 1 269 ? -12.541 -1.723 12.870 1.00 93.88 269 ILE A C 1
ATOM 2274 O O . ILE A 1 269 ? -12.411 -1.755 11.646 1.00 93.88 269 ILE A O 1
ATOM 2278 N N . TYR A 1 270 ? -11.753 -2.375 13.711 1.00 93.25 270 TYR A N 1
ATOM 2279 C CA . TYR A 1 270 ? -10.689 -3.284 13.333 1.00 93.25 270 TYR A CA 1
ATOM 2280 C C . TYR A 1 270 ? -11.049 -4.685 13.804 1.00 93.25 270 TYR A C 1
ATOM 2282 O O . TYR A 1 270 ? -11.360 -4.869 14.978 1.00 93.25 270 TYR A O 1
ATOM 2290 N N . ILE A 1 271 ? -10.972 -5.656 12.900 1.00 92.25 271 ILE A N 1
ATOM 2291 C CA . ILE A 1 271 ? -10.915 -7.075 13.256 1.00 92.25 271 ILE A CA 1
ATOM 2292 C C . ILE A 1 271 ? -9.450 -7.480 13.185 1.00 92.25 271 ILE A C 1
ATOM 2294 O O . ILE A 1 271 ? -8.825 -7.287 12.147 1.00 92.25 271 ILE A O 1
ATOM 2298 N N . ILE A 1 272 ? -8.899 -7.993 14.274 1.00 90.38 272 ILE A N 1
ATOM 2299 C CA . ILE A 1 272 ? -7.471 -8.263 14.451 1.00 90.38 272 ILE A CA 1
ATOM 2300 C C . ILE A 1 272 ? -7.285 -9.767 14.551 1.00 90.38 272 ILE A C 1
ATOM 2302 O O . ILE A 1 272 ? -7.976 -10.400 15.341 1.00 90.38 272 ILE A O 1
ATOM 2306 N N . ILE A 1 273 ? -6.339 -10.299 13.781 1.00 86.06 273 ILE A N 1
ATOM 2307 C CA . ILE A 1 273 ? -5.945 -11.705 13.783 1.00 86.06 273 ILE A CA 1
ATOM 2308 C C . ILE A 1 273 ? -4.525 -11.809 14.330 1.00 86.06 273 ILE A C 1
ATOM 2310 O O . ILE A 1 273 ? -3.600 -11.174 13.806 1.00 86.06 273 ILE A O 1
ATOM 2314 N N . CYS A 1 274 ? -4.358 -12.618 15.366 1.00 83.94 274 CYS A N 1
ATOM 2315 C CA . CYS A 1 274 ? -3.070 -12.916 15.976 1.00 83.94 274 CYS A CA 1
ATOM 2316 C C . CYS A 1 274 ? -2.583 -14.315 15.591 1.00 83.94 274 CYS A C 1
ATOM 2318 O O . CYS A 1 274 ? -3.352 -15.135 15.116 1.00 83.94 274 CYS A O 1
ATOM 2320 N N . GLU A 1 275 ? -1.307 -14.608 15.798 1.00 75.44 275 GLU A N 1
ATOM 2321 C CA . GLU A 1 275 ? -0.789 -15.975 15.731 1.00 75.44 275 GLU A CA 1
ATOM 2322 C C . GLU A 1 275 ? -1.206 -16.752 16.984 1.00 75.44 275 GLU A C 1
ATOM 2324 O O . GLU A 1 275 ? -1.170 -16.196 18.085 1.00 75.44 275 GLU A O 1
ATOM 2329 N N . HIS A 1 276 ? -1.580 -18.022 16.815 1.00 66.94 276 HIS A N 1
ATOM 2330 C CA . HIS A 1 276 ? -1.789 -18.961 17.916 1.00 66.94 276 HIS A CA 1
ATOM 2331 C C . HIS A 1 276 ? -0.637 -19.974 17.929 1.00 66.94 276 HIS A C 1
ATOM 2333 O O . HIS A 1 276 ? -0.233 -20.451 16.872 1.00 66.94 276 HIS A O 1
ATOM 2339 N N . GLU A 1 277 ? -0.102 -20.299 19.109 1.00 55.09 277 GLU A N 1
ATOM 2340 C CA . GLU A 1 277 ? 1.112 -21.126 19.245 1.00 55.09 277 GLU A CA 1
ATOM 2341 C C . GLU A 1 277 ? 0.906 -22.596 18.822 1.00 55.09 277 GLU A C 1
ATOM 2343 O O . GLU A 1 277 ? 1.882 -23.282 18.527 1.00 55.09 277 GLU A O 1
ATOM 2348 N N . GLU A 1 278 ? -0.343 -23.075 18.747 1.00 48.59 278 GLU A N 1
ATOM 2349 C CA . GLU A 1 278 ? -0.646 -24.509 18.575 1.00 48.59 278 GLU A CA 1
ATOM 2350 C C . GLU A 1 278 ? -1.562 -24.888 17.388 1.00 48.59 278 GLU A C 1
ATOM 2352 O O . GLU A 1 278 ? -1.591 -26.063 17.032 1.00 48.59 278 GLU A O 1
ATOM 2357 N N . GLU A 1 279 ? -2.270 -23.965 16.710 1.00 45.75 279 GLU A N 1
ATOM 2358 C CA . GLU A 1 279 ? -3.243 -24.342 15.658 1.00 45.75 279 GLU A CA 1
ATOM 2359 C C . GLU A 1 279 ? -3.414 -23.325 14.508 1.00 45.75 279 GLU A C 1
ATOM 2361 O O . GLU A 1 279 ? -2.969 -22.182 14.559 1.00 45.75 279 GLU A O 1
ATOM 2366 N N . SER A 1 280 ? -4.102 -23.770 13.445 1.00 43.47 280 SER A N 1
ATOM 2367 C CA . SER A 1 280 ? -4.346 -23.057 12.175 1.00 43.47 280 SER A CA 1
ATOM 2368 C C . SER A 1 280 ? -5.272 -21.831 12.271 1.00 43.47 280 SER A C 1
ATOM 2370 O O . SER A 1 280 ? -5.488 -21.165 11.256 1.00 43.47 280 SER A O 1
ATOM 2372 N N . TYR A 1 281 ? -5.823 -21.528 13.451 1.00 53.81 281 TYR A N 1
ATOM 2373 C CA . TYR A 1 281 ? -6.761 -20.426 13.671 1.00 53.81 281 TYR A CA 1
ATOM 2374 C C . TYR A 1 281 ? -6.232 -19.505 14.772 1.00 53.81 281 TYR A C 1
ATOM 2376 O O . TYR A 1 281 ? -6.070 -19.900 15.920 1.00 53.81 281 TYR A O 1
ATOM 2384 N N . GLY A 1 282 ? -5.914 -18.276 14.378 1.00 63.94 282 GLY A N 1
ATOM 2385 C CA . GLY A 1 282 ? -5.389 -17.236 15.254 1.00 63.94 282 GLY A CA 1
ATOM 2386 C C . GLY A 1 282 ? -6.410 -16.680 16.243 1.00 63.94 282 GLY A C 1
ATOM 2387 O O . GLY A 1 282 ? -7.603 -16.676 15.937 1.00 63.94 282 GLY A O 1
ATOM 2388 N N . ASP A 1 283 ? -5.953 -16.129 17.377 1.00 76.25 283 ASP A N 1
ATOM 2389 C CA . ASP A 1 283 ? -6.837 -15.354 18.261 1.00 76.25 283 ASP A CA 1
ATOM 2390 C C . ASP A 1 283 ? -7.422 -14.147 17.524 1.00 76.25 283 ASP A C 1
ATOM 2392 O O . ASP A 1 283 ? -6.762 -13.535 16.673 1.00 76.25 283 ASP A O 1
ATOM 2396 N N . GLN A 1 284 ? -8.644 -13.770 17.896 1.00 82.31 284 GLN A N 1
ATOM 2397 C CA . GLN A 1 284 ? -9.404 -12.736 17.210 1.00 82.31 284 GLN A CA 1
ATOM 2398 C C . GLN A 1 284 ? -9.856 -11.653 18.180 1.00 82.31 284 GLN A C 1
ATOM 2400 O O . GLN A 1 284 ? -10.392 -11.936 19.247 1.00 82.31 284 GLN A O 1
ATOM 2405 N N . PHE A 1 285 ? -9.689 -10.396 17.777 1.00 87.75 285 PHE A N 1
ATOM 2406 C CA . PHE A 1 285 ? -10.140 -9.249 18.561 1.00 87.75 285 PHE A CA 1
ATOM 2407 C C . PHE A 1 285 ? -10.939 -8.290 17.690 1.00 87.75 285 PHE A C 1
ATOM 2409 O O . PHE A 1 285 ? -10.599 -8.058 16.528 1.00 87.75 285 PHE A O 1
ATOM 2416 N N . ILE A 1 286 ? -11.957 -7.659 18.274 1.00 91.44 286 ILE A N 1
ATOM 2417 C CA . ILE A 1 286 ? -12.682 -6.555 17.641 1.00 91.44 286 ILE A CA 1
ATOM 2418 C C . ILE A 1 286 ? -12.339 -5.285 18.402 1.00 91.44 286 ILE A C 1
ATOM 2420 O O . ILE A 1 286 ? -12.603 -5.172 19.595 1.00 91.44 286 ILE A O 1
ATOM 2424 N N . ALA A 1 287 ? -11.773 -4.299 17.722 1.00 92.31 287 ALA A N 1
ATOM 2425 C CA . ALA A 1 287 ? -11.409 -3.033 18.333 1.00 92.31 287 ALA A CA 1
ATOM 2426 C C . ALA A 1 287 ? -12.085 -1.862 17.637 1.00 92.31 287 ALA A C 1
ATOM 2428 O O . ALA A 1 287 ? -12.230 -1.839 16.417 1.00 92.31 287 ALA A O 1
ATOM 2429 N N . SER A 1 288 ? -12.438 -0.844 18.410 1.00 91.88 288 SER A N 1
ATOM 2430 C CA . SER A 1 288 ? -12.837 0.452 17.878 1.00 91.88 288 SER A CA 1
ATOM 2431 C C . SER A 1 288 ? -11.706 1.454 18.052 1.00 91.88 288 SER A C 1
ATOM 2433 O O . SER A 1 288 ? -11.131 1.606 19.133 1.00 91.88 288 SER A O 1
ATOM 2435 N N . ILE A 1 289 ? -11.392 2.166 16.974 1.00 88.12 289 ILE A N 1
ATOM 2436 C CA . ILE A 1 289 ? -10.493 3.311 17.005 1.00 88.12 289 ILE A CA 1
ATOM 2437 C C . ILE A 1 289 ? -11.300 4.566 16.713 1.00 88.12 289 ILE A C 1
ATOM 2439 O O . ILE A 1 289 ? -11.986 4.646 15.691 1.00 88.12 289 ILE A O 1
ATOM 2443 N N . LYS A 1 290 ? -11.174 5.549 17.608 1.00 82.69 290 LYS A N 1
ATOM 2444 C CA . LYS A 1 290 ? -11.702 6.895 17.426 1.00 82.69 290 LYS A CA 1
ATOM 2445 C C . LYS A 1 290 ? -10.609 7.926 17.645 1.00 82.69 290 LYS A C 1
ATOM 2447 O O . LYS A 1 290 ? -9.892 7.844 18.640 1.00 82.69 290 LYS A O 1
ATOM 2452 N N . ASP A 1 291 ? -10.477 8.867 16.712 1.00 77.94 291 ASP A N 1
ATOM 2453 C CA . ASP A 1 291 ? -9.462 9.932 16.767 1.00 77.94 291 ASP A CA 1
ATOM 2454 C C . ASP A 1 291 ? -8.048 9.370 17.060 1.00 77.94 291 ASP A C 1
ATOM 2456 O O . ASP A 1 291 ? -7.352 9.805 17.979 1.00 77.94 291 ASP A O 1
ATOM 2460 N N . ASP A 1 292 ? -7.669 8.324 16.311 1.00 75.50 292 ASP A N 1
ATOM 2461 C CA . ASP A 1 292 ? -6.397 7.584 16.408 1.00 75.50 292 ASP A CA 1
ATOM 2462 C C . ASP A 1 292 ? -6.112 6.891 17.756 1.00 75.50 292 ASP A C 1
ATOM 2464 O O . ASP A 1 292 ? -4.986 6.466 18.030 1.00 75.50 292 ASP A O 1
ATOM 2468 N N . LYS A 1 293 ? -7.131 6.717 18.604 1.00 81.94 293 LYS A N 1
ATOM 2469 C CA . LYS A 1 293 ? -7.025 6.010 19.886 1.00 81.94 293 LYS A CA 1
ATOM 2470 C C . LYS A 1 293 ? -7.947 4.801 19.923 1.00 81.94 293 LYS A C 1
ATOM 2472 O O . LYS A 1 293 ? -9.095 4.881 19.501 1.00 81.94 293 LYS A O 1
ATOM 2477 N N . ILE A 1 294 ? -7.460 3.696 20.489 1.00 87.56 294 ILE A N 1
ATOM 2478 C CA . ILE A 1 294 ? -8.311 2.544 20.811 1.00 87.56 294 ILE A CA 1
ATOM 2479 C C . ILE A 1 294 ? -9.277 2.971 21.917 1.00 87.56 294 ILE A C 1
ATOM 2481 O O . ILE A 1 294 ? -8.834 3.284 23.026 1.00 87.56 294 ILE A O 1
ATOM 2485 N N . VAL A 1 295 ? -10.573 2.982 21.608 1.00 90.12 295 VAL A N 1
ATOM 2486 C CA . VAL A 1 295 ? -11.641 3.300 22.565 1.00 90.12 295 VAL A CA 1
ATOM 2487 C C . VAL A 1 295 ? -12.088 2.037 23.282 1.00 90.12 295 VAL A C 1
ATOM 2489 O O . VAL A 1 295 ? -12.174 2.022 24.506 1.00 90.12 295 VAL A O 1
ATOM 2492 N N . ASN A 1 296 ? -12.320 0.965 22.528 1.00 90.25 296 ASN A N 1
ATOM 2493 C CA . ASN A 1 296 ? -12.766 -0.306 23.069 1.00 90.25 296 ASN A CA 1
ATOM 2494 C C . ASN A 1 296 ? -12.060 -1.472 22.372 1.00 90.25 296 ASN A C 1
ATOM 2496 O O . ASN A 1 296 ? -11.606 -1.355 21.231 1.00 90.25 296 ASN A O 1
ATOM 2500 N N . LEU A 1 297 ? -11.955 -2.581 23.091 1.00 89.56 297 LEU A N 1
ATOM 2501 C CA . LEU A 1 297 ? -11.387 -3.836 22.634 1.00 89.56 297 LEU A CA 1
ATOM 2502 C C . LEU A 1 297 ? -12.275 -4.942 23.198 1.00 89.56 297 LEU A C 1
ATOM 2504 O O . LEU A 1 297 ? -12.316 -5.141 24.410 1.00 89.56 297 LEU A O 1
ATOM 2508 N N . LEU A 1 298 ? -12.994 -5.617 22.311 1.00 86.50 298 LEU A N 1
ATOM 2509 C CA . LEU A 1 298 ? -13.670 -6.861 22.613 1.00 86.50 298 LEU A CA 1
ATOM 2510 C C . LEU A 1 298 ? -12.689 -7.999 22.345 1.00 86.50 298 LEU A C 1
ATOM 2512 O O . LEU A 1 298 ? -12.095 -8.077 21.267 1.00 86.50 298 LEU A O 1
ATOM 2516 N N . ASP A 1 299 ? -12.536 -8.838 23.353 1.00 76.94 299 ASP A N 1
ATOM 2517 C CA . ASP A 1 299 ? -11.671 -10.005 23.376 1.00 76.94 299 ASP A CA 1
ATOM 2518 C C . ASP A 1 299 ? -12.535 -11.232 23.702 1.00 76.94 299 ASP A C 1
ATOM 2520 O O . ASP A 1 299 ? -13.514 -11.114 24.444 1.00 76.94 299 ASP A O 1
ATOM 2524 N N . ASP A 1 300 ? -12.186 -12.384 23.142 1.00 59.34 300 ASP A N 1
ATOM 2525 C CA . ASP A 1 300 ? -12.868 -13.665 23.352 1.00 59.34 300 ASP A CA 1
ATOM 2526 C C . ASP A 1 300 ? -12.249 -14.478 24.508 1.00 59.34 300 ASP A C 1
ATOM 2528 O O . ASP A 1 300 ? -12.374 -15.696 24.573 1.00 59.34 300 ASP A O 1
ATOM 2532 N N . THR A 1 301 ? -11.571 -13.826 25.459 1.00 48.41 301 THR A N 1
ATOM 2533 C CA . THR A 1 301 ? -10.811 -14.485 26.541 1.00 48.41 301 THR A CA 1
ATOM 2534 C C . THR A 1 301 ? -11.654 -15.105 27.663 1.00 48.41 301 THR A C 1
ATOM 2536 O O . THR A 1 301 ? -11.281 -15.029 28.833 1.00 48.41 301 THR A O 1
ATOM 2539 N N . GLN A 1 302 ? -12.771 -15.765 27.350 1.00 38.78 302 GLN A N 1
ATOM 2540 C CA . GLN A 1 302 ? -13.446 -16.627 28.325 1.00 38.78 302 GLN A CA 1
ATOM 2541 C C . GLN A 1 302 ? -13.679 -18.042 27.792 1.00 38.78 302 GLN A C 1
ATOM 2543 O O . GLN A 1 302 ? -14.642 -18.297 27.066 1.00 38.78 302 GLN A O 1
ATOM 2548 N N . ASP A 1 303 ? -12.765 -18.892 28.266 1.00 34.34 303 ASP A N 1
ATOM 2549 C CA . ASP A 1 303 ? -12.866 -20.302 28.634 1.00 34.34 303 ASP A CA 1
ATOM 2550 C C . ASP A 1 303 ? -13.094 -21.373 27.552 1.00 34.34 303 ASP A C 1
ATOM 2552 O O . ASP A 1 303 ? -14.082 -21.399 26.825 1.00 34.34 303 ASP A O 1
ATOM 2556 N N . ASP A 1 304 ? -12.142 -22.310 27.598 1.00 34.72 304 ASP A N 1
ATOM 2557 C CA . ASP A 1 304 ? -12.110 -23.692 27.128 1.00 34.72 304 ASP A CA 1
ATOM 2558 C C . ASP A 1 304 ? -12.210 -23.997 25.623 1.00 34.72 304 ASP A C 1
ATOM 2560 O O . ASP A 1 304 ? -13.233 -23.863 24.952 1.00 34.72 304 ASP A O 1
ATOM 2564 N N . TYR A 1 305 ? -11.061 -24.492 25.141 1.00 37.97 305 TYR A N 1
ATOM 2565 C CA . TYR A 1 305 ? -10.836 -25.474 24.082 1.00 37.97 305 TYR A CA 1
ATOM 2566 C C . TYR A 1 305 ? -12.111 -25.932 23.350 1.00 37.97 305 TYR A C 1
ATOM 2568 O O . TYR A 1 305 ? -12.914 -26.685 23.896 1.00 37.97 305 TYR A O 1
ATOM 2576 N N . PHE A 1 306 ? -12.206 -25.527 22.076 1.00 35.50 306 PHE A N 1
ATOM 2577 C CA . PHE A 1 306 ? -13.177 -25.900 21.027 1.00 35.50 306 PHE A CA 1
ATOM 2578 C C . PHE A 1 306 ? -14.333 -24.944 20.688 1.00 35.50 306 PHE A C 1
ATOM 2580 O O . PHE A 1 306 ? -14.991 -25.173 19.669 1.00 35.50 306 PHE A O 1
ATOM 2587 N N . HIS A 1 307 ? -14.555 -23.825 21.383 1.00 44.66 307 HIS A N 1
ATOM 2588 C CA . HIS A 1 307 ? -15.621 -22.896 20.975 1.00 44.66 307 HIS A CA 1
ATOM 2589 C C . HIS A 1 307 ? -15.133 -21.750 20.088 1.00 44.66 307 HIS A C 1
ATOM 2591 O O . HIS A 1 307 ? -14.906 -20.629 20.523 1.00 44.66 307 HIS A O 1
ATOM 2597 N N . SER A 1 308 ? -15.052 -22.056 18.792 1.00 51.53 308 SER A N 1
ATOM 2598 C CA . SER A 1 308 ? -14.963 -21.095 17.690 1.00 51.53 308 SER A CA 1
ATOM 2599 C C . SER A 1 308 ? -16.125 -20.087 17.725 1.00 51.53 308 SER A C 1
ATOM 2601 O O . SER A 1 308 ? -17.176 -20.305 17.123 1.00 51.53 308 SER A O 1
ATOM 2603 N N . LYS A 1 309 ? -16.004 -18.973 18.454 1.00 58.22 309 LYS A N 1
ATOM 2604 C CA . LYS A 1 309 ? -17.049 -17.949 18.407 1.00 58.22 309 LYS A CA 1
ATOM 2605 C C . LYS A 1 309 ? -16.921 -17.136 17.126 1.00 58.22 309 LYS A C 1
ATOM 2607 O O . LYS A 1 309 ? -16.097 -16.239 17.003 1.00 58.22 309 LYS A O 1
ATOM 2612 N N . ASN A 1 310 ? -17.776 -17.448 16.158 1.00 76.88 310 ASN A N 1
ATOM 2613 C CA . ASN A 1 310 ? -17.963 -16.593 14.993 1.00 76.88 310 ASN A CA 1
ATOM 2614 C C . ASN A 1 310 ? -18.678 -15.311 15.410 1.00 76.88 310 ASN A C 1
ATOM 2616 O O . ASN A 1 310 ? -19.444 -15.284 16.375 1.00 76.88 310 ASN A O 1
ATOM 2620 N N . PHE A 1 311 ? -18.508 -14.251 14.632 1.00 86.75 311 PHE A N 1
ATOM 2621 C CA . PHE A 1 311 ? -19.256 -13.025 14.852 1.00 86.75 311 PHE A CA 1
ATOM 2622 C C . PHE A 1 311 ? -19.720 -12.390 13.550 1.00 86.75 311 PHE A C 1
ATOM 2624 O O . PHE A 1 311 ? -19.192 -12.636 12.464 1.00 86.75 311 PHE A O 1
ATOM 2631 N N . MET A 1 312 ? -20.733 -11.541 13.681 1.00 89.69 312 MET A N 1
ATOM 2632 C CA . MET A 1 312 ? -21.202 -10.690 12.601 1.00 89.69 312 MET A CA 1
ATOM 2633 C C . MET A 1 312 ? -21.407 -9.275 13.115 1.00 89.69 312 MET A C 1
ATOM 2635 O O . MET A 1 312 ? -22.147 -9.061 14.077 1.00 89.69 312 MET A O 1
ATOM 2639 N N . ILE A 1 313 ? -20.775 -8.314 12.448 1.00 92.31 313 ILE A N 1
ATOM 2640 C CA . ILE A 1 313 ? -21.025 -6.891 12.658 1.00 92.31 313 ILE A CA 1
ATOM 2641 C C . ILE A 1 313 ? -22.100 -6.480 11.658 1.00 92.31 313 ILE A C 1
ATOM 2643 O O . ILE A 1 313 ? -21.878 -6.483 10.450 1.00 92.31 313 ILE A O 1
ATOM 2647 N N . ASN A 1 314 ? -23.285 -6.161 12.155 1.00 91.31 314 ASN A N 1
ATOM 2648 C CA . ASN A 1 314 ? -24.462 -5.860 11.352 1.00 91.31 314 ASN A CA 1
ATOM 2649 C C . ASN A 1 314 ? -24.460 -4.416 10.830 1.00 91.31 314 ASN A C 1
ATOM 2651 O O . ASN A 1 314 ? -23.799 -3.527 11.370 1.00 91.31 314 ASN A O 1
ATOM 2655 N N . LYS A 1 315 ? -25.290 -4.152 9.811 1.00 91.62 315 LYS A N 1
ATOM 2656 C CA . LYS A 1 315 ? -25.519 -2.794 9.274 1.00 91.62 315 LYS A CA 1
ATOM 2657 C C . LYS A 1 315 ? -26.069 -1.817 10.313 1.00 91.62 315 LYS A C 1
ATOM 2659 O O . LYS A 1 315 ? -25.826 -0.620 10.215 1.00 91.62 315 LYS A O 1
ATOM 2664 N N . ASP A 1 316 ? -26.793 -2.322 11.305 1.00 89.25 316 ASP A N 1
ATOM 2665 C CA . ASP A 1 316 ? -27.322 -1.527 12.410 1.00 89.25 316 ASP A CA 1
ATOM 2666 C C . ASP A 1 316 ? -26.285 -1.295 13.526 1.00 89.25 316 ASP A C 1
ATOM 2668 O O . ASP A 1 316 ? -26.642 -0.778 14.582 1.00 89.25 316 ASP A O 1
ATOM 2672 N N . LEU A 1 317 ? -25.010 -1.644 13.312 1.00 91.31 317 LEU A N 1
ATOM 2673 C CA . LEU A 1 317 ? -23.910 -1.492 14.270 1.00 91.31 317 LEU A CA 1
ATOM 2674 C C . LEU A 1 317 ? -24.047 -2.349 15.536 1.00 91.31 317 LEU A C 1
ATOM 2676 O O . LEU A 1 317 ? -23.529 -1.989 16.596 1.00 91.31 317 LEU A O 1
ATOM 2680 N N . THR A 1 318 ? -24.748 -3.476 15.447 1.00 92.38 318 THR A N 1
ATOM 2681 C CA . THR A 1 318 ? -24.684 -4.532 16.463 1.00 92.38 318 THR A CA 1
ATOM 2682 C C . THR A 1 318 ? -23.615 -5.565 16.111 1.00 92.38 318 THR A C 1
ATOM 2684 O O . THR A 1 318 ? -23.345 -5.814 14.938 1.00 92.38 318 THR A O 1
ATOM 2687 N N . ILE A 1 319 ? -22.991 -6.156 17.126 1.00 92.62 319 ILE A N 1
ATOM 2688 C CA . ILE A 1 319 ? -22.049 -7.267 17.010 1.00 92.62 319 ILE A CA 1
ATOM 2689 C C . ILE A 1 319 ? -22.736 -8.477 17.630 1.00 92.62 319 ILE A C 1
ATOM 2691 O O . ILE A 1 319 ? -22.940 -8.510 18.844 1.00 92.62 319 ILE A O 1
ATOM 2695 N N . ASN A 1 320 ? -23.103 -9.448 16.804 1.00 90.44 320 ASN A N 1
ATOM 2696 C CA . ASN A 1 320 ? -23.638 -10.722 17.268 1.00 90.44 320 ASN A CA 1
ATOM 2697 C C . ASN A 1 320 ? -22.487 -11.712 17.397 1.00 90.44 320 ASN A C 1
ATOM 2699 O O . ASN A 1 320 ? -21.783 -11.931 16.412 1.00 90.44 320 ASN A O 1
ATOM 2703 N N . ILE A 1 321 ? -22.332 -12.319 18.569 1.00 87.38 321 ILE A N 1
ATOM 2704 C CA . ILE A 1 321 ? -21.386 -13.411 18.803 1.00 87.38 321 ILE A CA 1
ATOM 2705 C C . ILE A 1 321 ? -22.162 -14.727 18.785 1.00 87.38 321 ILE A C 1
ATOM 2707 O O . ILE A 1 321 ? -23.180 -14.859 19.473 1.00 87.38 321 ILE A O 1
ATOM 2711 N N . TYR A 1 322 ? -21.696 -15.687 17.993 1.00 80.94 322 TYR A N 1
ATOM 2712 C CA . TYR A 1 322 ? -22.319 -16.992 17.804 1.00 80.94 322 TYR A CA 1
ATOM 2713 C C . TYR A 1 322 ? -21.452 -18.091 18.403 1.00 80.94 322 TYR A C 1
ATOM 2715 O O . TYR A 1 322 ? -20.238 -18.067 18.246 1.00 80.94 322 TYR A O 1
ATOM 2723 N N . GLU A 1 323 ? -22.076 -19.095 19.008 1.00 72.25 323 GLU A N 1
ATOM 2724 C CA . GLU A 1 323 ? -21.437 -20.396 19.219 1.00 72.25 323 GLU A CA 1
ATOM 2725 C C . GLU A 1 323 ? -21.392 -21.137 17.873 1.00 72.25 323 GLU A C 1
ATOM 2727 O O . GLU A 1 323 ? -22.415 -21.251 17.187 1.00 72.25 323 GLU A O 1
ATOM 2732 N N . ASN A 1 324 ? -20.215 -21.629 17.480 1.00 63.53 324 ASN A N 1
ATOM 2733 C CA . ASN A 1 324 ? -20.073 -22.568 16.373 1.00 63.53 324 ASN A CA 1
ATOM 2734 C C . ASN A 1 324 ? -19.655 -23.932 16.932 1.00 63.53 324 ASN A C 1
ATOM 2736 O O . ASN A 1 324 ? -18.564 -24.089 17.479 1.00 63.53 324 ASN A O 1
ATOM 2740 N N . ASN A 1 325 ? -20.542 -24.913 16.774 1.00 57.00 325 ASN A N 1
ATOM 2741 C CA . ASN A 1 325 ? -20.337 -26.293 17.213 1.00 57.00 325 ASN A CA 1
ATOM 2742 C C . ASN A 1 325 ? -19.785 -27.186 16.083 1.00 57.00 325 ASN A C 1
ATOM 2744 O O . ASN A 1 325 ? -19.862 -28.409 16.160 1.00 57.00 325 ASN A O 1
ATOM 2748 N N . GLY A 1 326 ? -19.287 -26.591 14.992 1.00 52.41 326 GLY A N 1
ATOM 2749 C CA . GLY A 1 326 ? -18.633 -27.286 13.876 1.00 52.41 326 GLY A CA 1
ATOM 2750 C C . GLY A 1 326 ? -19.565 -28.048 12.921 1.00 52.41 326 GLY A C 1
ATOM 2751 O O . GLY A 1 326 ? -19.169 -28.314 11.790 1.00 52.41 326 GLY A O 1
ATOM 2752 N N . ILE A 1 327 ? -20.798 -28.374 13.330 1.00 45.50 327 ILE A N 1
ATOM 2753 C CA . ILE A 1 327 ? -21.741 -29.203 12.549 1.00 45.50 327 ILE A CA 1
ATOM 2754 C C . ILE A 1 327 ? -22.776 -28.351 11.793 1.00 45.50 327 ILE A C 1
ATOM 2756 O O . ILE A 1 327 ? -23.090 -28.637 10.635 1.00 45.50 327 ILE A O 1
ATOM 2760 N N . HIS A 1 328 ? -23.270 -27.273 12.407 1.00 49.72 328 HIS A N 1
ATOM 2761 C CA . HIS A 1 328 ? -24.183 -26.322 11.776 1.00 49.72 328 HIS A CA 1
ATOM 2762 C C . HIS A 1 328 ? -23.720 -24.880 12.030 1.00 49.72 328 HIS A C 1
ATOM 2764 O O . HIS A 1 328 ? -23.635 -24.455 13.184 1.00 49.72 328 HIS A O 1
ATOM 2770 N N . PRO A 1 329 ? -23.421 -24.098 10.980 1.00 53.34 329 PRO A N 1
ATOM 2771 C CA . PRO A 1 329 ? -23.078 -22.698 11.161 1.00 53.34 329 PRO A CA 1
ATOM 2772 C C . PRO A 1 329 ? -24.281 -21.906 11.706 1.00 53.34 329 PRO A C 1
ATOM 2774 O O . PRO A 1 329 ? -25.359 -21.929 11.113 1.00 53.34 329 PRO A O 1
ATOM 2777 N N . LYS A 1 330 ? -24.067 -21.174 12.813 1.00 59.88 330 LYS A N 1
ATOM 2778 C CA . LYS A 1 330 ? -25.015 -20.262 13.501 1.00 59.88 330 LYS A CA 1
ATOM 2779 C C . LYS A 1 330 ? -26.136 -20.926 14.317 1.00 59.88 330 LYS A C 1
ATOM 2781 O O . LYS A 1 330 ? -27.303 -20.578 14.155 1.00 59.88 330 LYS A O 1
ATOM 2786 N N . GLU A 1 331 ? -25.810 -21.814 15.255 1.00 59.75 331 GLU A N 1
ATOM 2787 C CA . GLU A 1 331 ? -26.845 -22.420 16.111 1.00 59.75 331 GLU A CA 1
ATOM 2788 C C . GLU A 1 331 ? -27.410 -21.455 17.169 1.00 59.75 331 GLU A C 1
ATOM 2790 O O . GLU A 1 331 ? -28.609 -21.502 17.461 1.00 59.75 331 GLU A O 1
ATOM 2795 N N . LYS A 1 332 ? -26.594 -20.552 17.743 1.00 74.88 332 LYS A N 1
ATOM 2796 C CA . LYS A 1 332 ? -27.044 -19.710 18.866 1.00 74.88 332 LYS A CA 1
ATOM 2797 C C . LYS A 1 332 ? -26.251 -18.413 19.030 1.00 74.88 332 LYS A C 1
ATOM 2799 O O . LYS A 1 332 ? -25.028 -18.428 19.104 1.00 74.88 332 LYS A O 1
ATOM 2804 N N . ILE A 1 333 ? -26.963 -17.287 19.151 1.00 83.25 333 ILE A N 1
ATOM 2805 C CA . ILE A 1 333 ? -26.375 -16.002 19.566 1.00 83.25 333 ILE A CA 1
ATOM 2806 C C . ILE A 1 333 ? -26.141 -16.041 21.077 1.00 83.25 333 ILE A C 1
ATOM 2808 O O . ILE A 1 333 ? -27.104 -16.108 21.847 1.00 83.25 333 ILE A O 1
ATOM 2812 N N . VAL A 1 334 ? -24.876 -15.969 21.481 1.00 84.88 334 VAL A N 1
ATOM 2813 C CA . VAL A 1 334 ? -24.435 -16.049 22.882 1.00 84.88 334 VAL A CA 1
ATOM 2814 C C . VAL A 1 334 ? -24.417 -14.676 23.538 1.00 84.88 334 VAL A C 1
ATOM 2816 O O . VAL A 1 334 ? -24.731 -14.530 24.717 1.00 84.88 334 VAL A O 1
ATOM 2819 N N . SER A 1 335 ? -24.064 -13.652 22.765 1.00 87.00 335 SER A N 1
ATOM 2820 C CA . SER A 1 335 ? -24.031 -12.273 23.228 1.00 87.00 335 SER A CA 1
ATOM 2821 C C . SER A 1 335 ? -24.249 -11.304 22.075 1.00 87.00 335 SER A C 1
ATOM 2823 O O . SER A 1 335 ? -23.965 -11.604 20.911 1.00 87.00 335 SER A O 1
ATOM 2825 N N . VAL A 1 336 ? -24.791 -10.134 22.407 1.00 90.56 336 VAL A N 1
ATOM 2826 C CA . VAL A 1 336 ? -24.942 -9.031 21.459 1.00 90.56 336 VAL A CA 1
ATOM 2827 C C . VAL A 1 336 ? -24.375 -7.763 22.068 1.00 90.56 336 VAL A C 1
ATOM 2829 O O . VAL A 1 336 ? -24.748 -7.371 23.176 1.00 90.56 336 VAL A O 1
ATOM 2832 N N . TYR A 1 337 ? -23.515 -7.089 21.314 1.00 93.75 337 TYR A N 1
ATOM 2833 C CA . TYR A 1 337 ? -22.973 -5.782 21.664 1.00 93.75 337 TYR A CA 1
ATOM 2834 C C . TYR A 1 337 ? -23.490 -4.718 20.701 1.00 93.75 337 TYR A C 1
ATOM 2836 O O . TYR A 1 337 ? -23.717 -4.985 19.524 1.00 93.75 337 TYR A O 1
ATOM 2844 N N . LYS A 1 338 ? -23.654 -3.488 21.179 1.00 94.31 338 LYS A N 1
ATOM 2845 C CA . LYS A 1 338 ? -23.932 -2.310 20.359 1.00 94.31 338 LYS A CA 1
ATOM 2846 C C . LYS A 1 338 ? -22.676 -1.455 20.262 1.00 94.31 338 LYS A C 1
ATOM 2848 O O . LYS A 1 338 ? -22.086 -1.116 21.286 1.00 94.31 338 LYS A O 1
ATOM 2853 N N . ILE A 1 339 ? -22.300 -1.076 19.044 1.00 91.75 339 ILE A N 1
ATOM 2854 C CA . ILE A 1 339 ? -21.259 -0.076 18.802 1.00 91.75 339 ILE A CA 1
ATOM 2855 C C . ILE A 1 339 ? -21.905 1.305 18.916 1.00 91.75 339 ILE A C 1
ATOM 2857 O O . ILE A 1 339 ? -22.779 1.669 18.124 1.00 91.75 339 ILE A O 1
ATOM 2861 N N . ASN A 1 340 ? -21.479 2.072 19.913 1.00 90.62 340 ASN A N 1
ATOM 2862 C CA . ASN A 1 340 ? -21.971 3.422 20.150 1.00 90.62 340 ASN A CA 1
ATOM 2863 C C . ASN A 1 340 ? -21.218 4.456 19.285 1.00 90.62 340 ASN A C 1
ATOM 2865 O O . ASN A 1 340 ? -20.099 4.195 18.834 1.00 90.62 340 ASN A O 1
ATOM 2869 N N . PRO A 1 341 ? -21.778 5.663 19.062 1.00 86.94 341 PRO A N 1
ATOM 2870 C CA . PRO A 1 341 ? -21.123 6.720 18.273 1.00 86.94 341 PRO A CA 1
ATOM 2871 C C . PRO A 1 341 ? -19.785 7.227 18.845 1.00 86.94 341 PRO A C 1
ATOM 2873 O O . PRO A 1 341 ? -18.984 7.867 18.153 1.00 86.94 341 PRO A O 1
ATOM 2876 N N . ASP A 1 342 ? -19.533 6.989 20.130 1.00 85.06 342 ASP A N 1
ATOM 2877 C CA . ASP A 1 342 ? -18.258 7.267 20.790 1.00 85.06 342 ASP A CA 1
ATOM 2878 C C . ASP A 1 342 ? -17.206 6.169 20.566 1.00 85.06 342 ASP A C 1
ATOM 2880 O O . ASP A 1 342 ? -16.038 6.391 20.864 1.00 85.06 342 ASP A O 1
ATOM 2884 N N . GLY A 1 343 ? -17.597 5.038 19.976 1.00 86.81 343 GLY A N 1
ATOM 2885 C CA . GLY A 1 343 ? -16.767 3.861 19.763 1.00 86.81 343 GLY A CA 1
ATOM 2886 C C . GLY A 1 343 ? -16.840 2.838 20.896 1.00 86.81 343 GLY A C 1
ATOM 2887 O O . GLY A 1 343 ? -16.277 1.758 20.747 1.00 86.81 343 GLY A O 1
ATOM 2888 N N . ASN A 1 344 ? -17.530 3.110 22.006 1.00 92.62 344 ASN A N 1
ATOM 2889 C CA . ASN A 1 344 ? -17.679 2.124 23.072 1.00 92.62 344 ASN A CA 1
ATOM 2890 C C . ASN A 1 344 ? -18.622 0.992 22.667 1.00 92.62 344 ASN A C 1
ATOM 2892 O O . ASN A 1 344 ? -19.618 1.209 21.975 1.00 92.62 344 ASN A O 1
ATOM 2896 N N . PHE A 1 345 ? -18.338 -0.211 23.158 1.00 91.75 345 PHE A N 1
ATOM 2897 C CA . PHE A 1 345 ? -19.212 -1.366 23.027 1.00 91.75 345 PHE A CA 1
ATOM 2898 C C . PHE A 1 345 ? -20.028 -1.534 24.305 1.00 91.75 345 PHE A C 1
ATOM 2900 O O . PHE A 1 345 ? -19.469 -1.604 25.398 1.00 91.75 345 PHE A O 1
ATOM 2907 N N . SER A 1 346 ? -21.349 -1.607 24.175 1.00 92.81 346 SER A N 1
ATOM 2908 C CA . SER A 1 346 ? -22.253 -1.933 25.280 1.00 92.81 346 SER A CA 1
ATOM 2909 C C . SER A 1 346 ? -22.915 -3.279 25.025 1.00 92.81 346 SER A C 1
ATOM 2911 O O . SER A 1 346 ? -23.502 -3.493 23.966 1.00 92.81 346 SER A O 1
ATOM 2913 N N . LYS A 1 347 ? -22.830 -4.200 25.988 1.00 91.56 347 LYS A N 1
ATOM 2914 C CA . LYS A 1 347 ? -23.570 -5.463 25.914 1.00 91.56 347 LYS A CA 1
ATOM 2915 C C . LYS A 1 347 ? -25.067 -5.170 26.050 1.00 91.56 347 LYS A C 1
ATOM 2917 O O . LYS A 1 347 ? -25.471 -4.477 26.981 1.00 91.56 347 LYS A O 1
ATOM 2922 N N . ILE A 1 348 ? -25.867 -5.672 25.115 1.00 92.25 348 ILE A N 1
ATOM 2923 C CA . ILE A 1 348 ? -27.330 -5.506 25.080 1.00 92.25 348 ILE A CA 1
ATOM 2924 C C . ILE A 1 348 ? -28.081 -6.839 25.163 1.00 92.25 348 ILE A C 1
ATOM 2926 O O . ILE A 1 348 ? -29.294 -6.838 25.363 1.00 92.25 348 ILE A O 1
ATOM 2930 N N . LYS A 1 349 ? -27.372 -7.965 25.025 1.00 82.06 349 LYS A N 1
ATOM 2931 C CA . LYS A 1 349 ? -27.876 -9.314 25.284 1.00 82.06 349 LYS A CA 1
ATOM 2932 C C . LYS A 1 349 ? -26.749 -10.208 25.777 1.00 82.06 349 LYS A C 1
ATOM 2934 O O . LYS A 1 349 ? -25.648 -10.141 25.179 1.00 82.06 349 LYS A O 1
#

Organism: NCBI:txid996

Foldseek 3Di:
DVVVVVVVVVVVVVVVVVVVVVVPDDDDDDDDDDDDDDDDDDDPDPDDPDPPVPPDDAFWWAFDDKDFLDPDPPDDFPDDPVVVCVVRRPWTWGDDQFWIDTPNAIFGKHKDKDFQCVVLPDPVSSVSVQCCCCPVVVDHCNGMFIKIAGPQVCLVVGPCVQFDPPRRIWTAPPQWTWTDHRRMTTTIHGDPPDPPDPPQAAEPWDWVVVLCVQCPPVNCVVRVVVSCNNWPKDFCVVPVPVVVQVCVVDPPWAWGIWGWYDDDPFKIKIWTFTDDPDDPGGFIKIFIGGPNHTPDIDGPPDDDDDFPFIWIQHPQQKIFTATDNPPDPGPDGPWIWHQDPVRDTDTPD

Secondary structure (DSSP, 8-state):
--HHHHHHHHHHHHHHHHHHHTSS---PPPPP-------------------------SEEEEEEEEEE--SSTTPPPSS-HHHHHHHHHT--EEE-SSEEEETTEEEEEEEEEEEHHHHT-SHHHHHHHHHHHHHTS----SSEEEEEEE-TTTGGG-TTGGGSBTTTEEEEETTEEEEEETTEEEEEEE--SS----PPPPPSSEEHHHHHHHHSTTTHHHHHHHHHHHS-EEESTT-HHHHHHHHTTSTTS-EEEEEEEE-SSSEEEEEEEE--SSSSS--EEEEEEETTEEEEEEE--S--TT-EEEEEE-TTSEEEEEEE-SSSTT-EEEEEEEE-TTS-EEE--

Radius of gyration: 31.74 Å; chains: 1; bounding box: 79×70×93 Å

=== Feature glossary ===
A reading guide for the features in this record.

Start from the sequence.

  · Sequence gives the chain of amino acids in standard one-letter code (A=alanine, C=cysteine, …, Y=tyrosine), read N→C. It is the only feature that is directly encoded by the gene; all structural features are derived from the folded form of this sequence.

Fold it, and you get atomic coordinates and the backbone conformation that goes with them.

  · Structure coordinates are given as an mmCIF _atom_site loop: one row per atom with element, residue name, chain id, sequence number, and x/y/z position in Å. Only the four main-chain atoms per residue are included here; side chains are omitted to keep the record compact.

  · Backbone dihedral angles. Every residue except chain termini has a φ (preceding-C → N → Cα → C) and a ψ (N → Cα → C → next-N). They are reported in degrees following the IUPAC sign convention. Secondary structure is essentially a statement about which (φ, ψ) basin each residue occupies.

  · Eight-state secondary structure (DSSP): H is the canonical α-helix, G the tighter 3₁₀-helix, I the wider π-helix; E/B are β-structure, T and S are turns and bends, and '-' is everything else. DSSP derives these from the pattern of main-chain N–H···O=C hydrogen bonds, not from the sequence.

  · SS3 is a coarse helix/strand/coil call (letters a/b/c) made by the P-SEA algorithm from inter-Cα distances and dihedrals. It is less detailed than DSSP but needs only Cα positions.

Summarize the fold with a handful of shape descriptors and a per-residue structural alphabet.

  · Radius of gyration (Rg) is the root-mean-square distance of Cα atoms from their centroid — a single number for overall size and compactness. A globular domain of N residues has Rg ≈ 2.2·N^0.38 Å; an extended or disordered chain has a much larger Rg. The Cα contact count is the number of residue pairs whose Cα atoms are within 8 Å and are more than four positions apart in sequence — a standard proxy for tertiary packing density. The bounding box is the smallest axis-aligned box enclosing all Cα atoms.

  · 3Di is Foldseek's structural alphabet. Each residue is assigned one of twenty discrete states based on how its Cα sits relative to its spatial (not sequential) neighbors. Aligning 3Di strings finds structural homologs roughly as well as full 3D superposition, but orders of magnitude faster.

  · Solvent-accessible surface area (SASA) is the area in Å² traced out by the centre of a 1.4 Å probe sphere (a water molecule) rolled over the protein's van der Waals surface (Shrake–Rupley / Lee–Richards construction). Buried residues have near-zero SASA; fully exposed residues can exceed 200 Å². The total SASA scales roughly with the number of surface residues.

Ask how reliable the model is.

  · For AlphaFold models, the B-factor field carries pLDDT — the model's own estimate of local accuracy on a 0–100 scale. Regions with pLDDT<50 should be treated as essentially unmodeled; they often correspond to intrinsically disordered segments.

  · For experimental (PDB) structures, the B-factor (temperature factor) quantifies the positional spread of each atom in the crystal — a combination of thermal vibration and static disorder — in units of Å². High B-factors mark flexible loops or poorly resolved regions; low B-factors mark the rigid, well-ordered core.

  · Predicted Aligned Error (PAE) is an AlphaFold confidence matrix: entry (i, j) is the expected error in the position of residue j, in ångströms, when the prediction is superimposed on the true structure at residue i. Low PAE within a block of residues means that block is internally rigid and well-predicted; high PAE between two blocks means their relative placement is uncertain even if each block individually is confident.

Place it in context: what it resembles, what it is annotated as, and how it looks.

  · Structural nearest neighbors (via Foldseek easy-search vs the PDB). Reported per hit: target PDB id, E-value, and alignment TM-score. A TM-score above ~0.5 is the conventional threshold for 'same fold'.

  · Functional annotations link the protein to curated databases. InterPro entries identify conserved domains and families by matching the sequence against member-database signatures (Pfam, PROSITE, CDD, …). Gene Ontology (GO) terms describe molecular function, biological process, and cellular component in a controlled vocabulary. CATH places the structure in a hierarchical fold classification (Class/Architecture/Topology/Homologous-superfamily). The organism is the source species.

  · The contact map is a binary N×N matrix image: pixel (i, j) is dark where Cα_i and Cα_j are within 8 Å and |i−j|>4. Because the |i−j|>4 filter removes local helical contacts, off-diagonal stripes parallel to the main diagonal indicate parallel β-sheets; stripes perpendicular to it indicate antiparallel β-sheets. The Ramachandran plot scatters every residue's (φ, ψ) pair against the sterically allowed regions. The PAE heatmap renders the predicted-aligned-error matrix.

  · Six rendered views show the 3D structure from the faces of a cube — i.e. along ±x, ±y, ±z. Rendering representation is drawn randomly per protein from cartoon (secondary-structure ribbons), sticks (backbone bonds), or molecular surface; coloring is either N→C rainbow (blue at the N-terminus through red at the C-terminus) or one color per chain.